Protein AF-A0A261AV68-F1 (afdb_monomer)

Secondary structure (DSSP, 8-state):
---------SSSB---B-TT--B--TTEEEEEEE-SSTTSPPEEPPPB-SSB---SEEEEEEEETTEEEEEEEEE------PPPPPGGGTTPPEEEEEEETT--HHHHHHHTHHHHHHHHHTS-PPP-TT---SSSSHHHHHHHHHH----S-EE-TTS-EE--S--HHHHHSS--TTS--HHHHHHHHT-EEEEEE-SSS-TTTTSSS----SS-SSSEESHHHHHHHHH---HHHHHTPPPHHHHHHHHHHHHHHHTTTS-EEEEEEE-TTTTT-TTTTHHHHHHHHHHHHHTGGGGTTEEEEEE-SS----S-HHHHHSHHHHHH-

Radius of gyration: 20.98 Å; Cα contacts (8 Å, |Δi|>4): 580; chains: 1; bounding box: 48×45×65 Å

Mean predicted aligned error: 6.65 Å

Structure (mmCIF, N/CA/C/O backbone):
data_AF-A0A261AV68-F1
#
_entry.id   AF-A0A261AV68-F1
#
loop_
_atom_site.group_PDB
_atom_site.id
_atom_site.type_symbol
_atom_site.label_atom_id
_atom_site.label_alt_id
_atom_site.label_comp_id
_atom_site.label_asym_id
_atom_site.label_entity_id
_atom_site.label_seq_id
_atom_site.pdbx_PDB_ins_code
_atom_site.Cartn_x
_atom_site.Cartn_y
_atom_site.Cartn_z
_atom_site.occupancy
_atom_site.B_iso_or_equiv
_atom_site.auth_seq_id
_atom_site.auth_comp_id
_atom_site.auth_asym_id
_atom_site.auth_atom_id
_atom_site.pdbx_PDB_model_num
ATOM 1 N N . SER A 1 1 ? 3.271 19.783 -17.298 1.00 38.12 1 SER A N 1
ATOM 2 C CA . SER A 1 1 ? 1.947 19.166 -17.518 1.00 38.12 1 SER A CA 1
ATOM 3 C C . SER A 1 1 ? 1.927 18.593 -18.922 1.00 38.12 1 SER A C 1
ATOM 5 O O . SER A 1 1 ? 2.709 19.069 -19.731 1.00 38.12 1 SER A O 1
ATOM 7 N N . PHE A 1 2 ? 1.074 17.593 -19.172 1.00 20.98 2 PHE A N 1
ATOM 8 C CA . PHE A 1 2 ? 1.092 16.628 -20.288 1.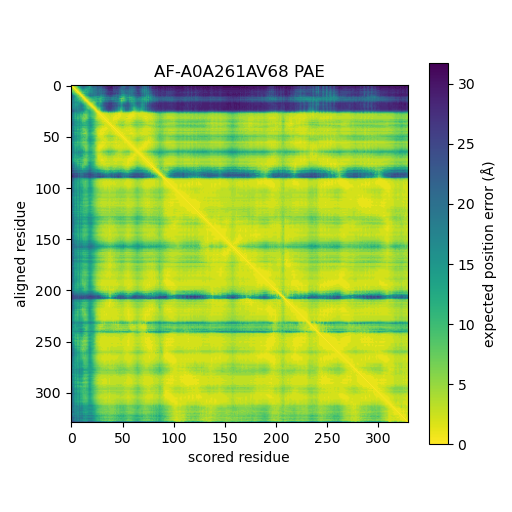00 20.98 2 PHE A CA 1
ATOM 9 C C . PHE A 1 2 ? 2.131 15.509 -20.102 1.00 20.98 2 PHE A C 1
ATOM 11 O O . PHE A 1 2 ? 3.301 15.816 -19.928 1.00 20.98 2 PHE A O 1
ATOM 18 N N . LEU A 1 3 ? 1.850 14.209 -20.184 1.00 26.61 3 LEU A N 1
ATOM 19 C CA . LEU A 1 3 ? 0.703 13.322 -19.911 1.00 26.61 3 LEU A CA 1
ATOM 20 C C . LEU A 1 3 ? 1.264 11.945 -20.323 1.00 26.61 3 LEU A C 1
ATOM 22 O O . LEU A 1 3 ? 1.409 11.676 -21.513 1.00 26.61 3 LEU A O 1
ATOM 26 N N . ASN A 1 4 ? 1.659 11.111 -19.357 1.00 27.05 4 ASN A N 1
ATOM 27 C CA . ASN A 1 4 ? 2.134 9.752 -19.620 1.00 27.05 4 ASN A CA 1
ATOM 28 C C . ASN A 1 4 ? 0.948 8.887 -20.077 1.00 27.05 4 ASN A C 1
ATOM 30 O O . ASN A 1 4 ? 0.250 8.326 -19.240 1.00 27.05 4 ASN A O 1
ATOM 34 N N . GLN A 1 5 ? 0.703 8.776 -21.383 1.00 27.09 5 GLN A N 1
ATOM 35 C CA . GLN A 1 5 ? -0.139 7.708 -21.923 1.00 27.09 5 GLN A CA 1
ATOM 36 C C . GLN A 1 5 ? 0.756 6.536 -22.325 1.00 27.09 5 GLN A C 1
ATOM 38 O O . GLN A 1 5 ? 1.211 6.435 -23.461 1.00 27.09 5 GLN A O 1
ATOM 43 N N . PHE A 1 6 ? 0.997 5.639 -21.371 1.00 38.59 6 PHE A N 1
ATOM 44 C CA . PHE A 1 6 ? 1.223 4.240 -21.707 1.00 38.59 6 PHE A CA 1
ATOM 45 C C . PHE A 1 6 ? -0.154 3.597 -21.730 1.00 38.59 6 PHE A C 1
ATOM 47 O O . PHE A 1 6 ? -0.837 3.554 -20.712 1.00 38.59 6 PHE A O 1
ATOM 54 N N . PHE A 1 7 ? -0.604 3.191 -22.914 1.00 32.44 7 PHE A N 1
ATOM 55 C CA . PHE A 1 7 ? -1.818 2.398 -23.015 1.00 32.44 7 PHE A CA 1
ATOM 56 C C . PHE A 1 7 ? -1.535 1.039 -22.368 1.00 32.44 7 PHE A C 1
ATOM 58 O O . PHE A 1 7 ? -0.590 0.374 -22.808 1.00 32.44 7 PHE A O 1
ATOM 65 N N . PRO A 1 8 ? -2.330 0.591 -21.380 1.00 30.91 8 PRO A N 1
ATOM 66 C CA . PRO A 1 8 ? -2.418 -0.828 -21.108 1.00 30.91 8 PRO A CA 1
ATOM 67 C C . PRO A 1 8 ? -2.983 -1.438 -22.388 1.00 30.91 8 PRO A C 1
ATOM 69 O O . PRO A 1 8 ? -4.151 -1.254 -22.730 1.00 30.91 8 PRO A O 1
ATOM 72 N N . ILE A 1 9 ? -2.135 -2.095 -23.178 1.00 36.81 9 ILE A N 1
ATOM 73 C CA . ILE A 1 9 ? -2.670 -2.973 -24.206 1.00 36.81 9 ILE A CA 1
ATOM 74 C C . ILE A 1 9 ? -3.351 -4.079 -23.405 1.00 36.81 9 ILE A C 1
ATOM 76 O O . ILE A 1 9 ? -2.706 -4.781 -22.636 1.00 36.81 9 ILE A O 1
ATOM 80 N N . SER A 1 10 ? -4.659 -4.230 -23.576 1.00 33.66 10 SER A N 1
ATOM 81 C CA . SER A 1 10 ? -5.508 -5.280 -22.992 1.00 33.66 10 SER A CA 1
ATOM 82 C C . SER A 1 10 ? -5.152 -6.703 -23.471 1.00 33.66 10 SER A C 1
ATOM 84 O O . SER A 1 10 ? -5.946 -7.638 -23.418 1.00 33.66 10 SER A O 1
ATOM 86 N N . THR A 1 11 ? -3.930 -6.887 -23.956 1.00 37.44 11 THR A N 1
ATOM 87 C CA . THR A 1 11 ? -3.316 -8.138 -24.375 1.00 37.44 11 THR A CA 1
ATOM 88 C C . THR A 1 11 ? -1.899 -8.096 -23.821 1.00 37.44 11 THR A C 1
ATOM 90 O O . THR A 1 11 ? -1.334 -7.014 -23.794 1.00 37.44 11 THR A O 1
ATOM 93 N N . ASN A 1 12 ? -1.330 -9.220 -23.384 1.00 46.34 12 ASN A N 1
ATOM 94 C CA . ASN A 1 12 ? -0.008 -9.360 -22.743 1.00 46.34 12 ASN A CA 1
ATOM 95 C C . ASN A 1 12 ? 1.211 -8.821 -23.553 1.00 46.34 12 ASN A C 1
ATOM 97 O O . ASN A 1 12 ? 2.233 -9.494 -23.591 1.00 46.34 12 ASN A O 1
ATOM 101 N N . GLN A 1 13 ? 1.128 -7.682 -24.241 1.00 41.94 13 GLN A N 1
ATOM 102 C CA . GLN A 1 13 ? 2.078 -7.050 -25.150 1.00 41.94 13 GLN A CA 1
ATOM 103 C C . GLN A 1 13 ? 2.537 -5.715 -24.563 1.00 41.94 13 GLN A C 1
ATOM 105 O O . GLN A 1 13 ? 1.719 -4.848 -24.271 1.00 41.94 13 GLN A O 1
ATOM 110 N N . PHE A 1 14 ? 3.853 -5.513 -24.490 1.00 50.06 14 PHE A N 1
ATOM 111 C CA . PHE A 1 14 ? 4.437 -4.197 -24.234 1.00 50.06 14 PHE A CA 1
ATOM 112 C C . PHE A 1 14 ? 4.992 -3.630 -25.539 1.00 50.06 14 PHE A C 1
ATOM 114 O O . PHE A 1 14 ? 5.870 -4.232 -26.161 1.00 50.06 14 PHE A O 1
ATOM 121 N N . THR A 1 15 ? 4.482 -2.468 -25.950 1.00 45.47 15 THR A N 1
ATOM 122 C CA . THR A 1 15 ? 5.014 -1.679 -27.069 1.00 45.47 15 THR A CA 1
ATOM 123 C C . THR A 1 15 ? 5.543 -0.344 -26.560 1.00 45.47 15 THR A C 1
ATOM 125 O O . THR A 1 15 ? 4.904 0.315 -25.742 1.00 45.47 15 THR A O 1
ATOM 128 N N . PHE A 1 16 ? 6.701 0.072 -27.064 1.00 51.41 16 PHE A N 1
ATOM 129 C CA . PHE A 1 16 ? 7.351 1.323 -26.686 1.00 51.41 16 PHE A CA 1
ATOM 130 C C . PHE A 1 16 ? 6.780 2.491 -27.494 1.00 51.41 16 PHE A C 1
ATOM 132 O O . PHE A 1 16 ? 7.117 2.634 -28.665 1.00 51.41 16 PHE A O 1
ATOM 139 N N . ASN A 1 17 ? 5.950 3.334 -26.875 1.00 40.47 17 ASN A N 1
ATOM 140 C CA . ASN A 1 17 ? 5.462 4.573 -27.487 1.00 40.47 17 ASN A CA 1
ATOM 141 C C . ASN A 1 17 ? 6.094 5.786 -26.792 1.00 40.47 17 ASN A C 1
ATOM 143 O O . ASN A 1 17 ? 6.041 5.903 -25.570 1.00 40.47 17 ASN A O 1
ATOM 147 N N . ASN A 1 18 ? 6.680 6.702 -27.566 1.00 42.38 18 ASN A N 1
ATOM 148 C CA . ASN A 1 18 ? 6.997 8.052 -27.086 1.00 42.38 18 ASN A CA 1
ATOM 149 C C . ASN A 1 18 ? 5.795 8.993 -27.329 1.00 42.38 18 ASN A C 1
ATOM 151 O O . ASN A 1 18 ? 4.903 8.658 -28.108 1.00 42.38 18 ASN A O 1
ATOM 155 N N . TYR A 1 19 ? 5.814 10.197 -26.744 1.00 38.25 19 TYR A N 1
ATOM 156 C CA . TYR A 1 19 ? 4.827 11.287 -26.876 1.00 38.25 19 TYR A CA 1
ATOM 157 C C . TYR A 1 19 ? 4.384 11.602 -28.323 1.00 38.25 19 TYR A C 1
ATOM 159 O O . TYR A 1 19 ? 3.330 12.198 -28.521 1.00 38.25 19 TYR A O 1
ATOM 167 N N . ASN A 1 20 ? 5.159 11.186 -29.332 1.00 35.22 20 ASN A N 1
ATOM 168 C CA . ASN A 1 20 ? 4.884 11.394 -30.758 1.00 35.22 20 ASN A CA 1
ATOM 169 C C . ASN A 1 20 ? 4.361 10.144 -31.504 1.00 35.22 20 ASN A C 1
ATOM 171 O O . ASN A 1 20 ? 4.393 10.134 -32.732 1.00 35.22 20 ASN A O 1
ATOM 175 N N . ASN A 1 21 ? 3.931 9.075 -30.816 1.00 42.00 21 ASN A N 1
ATOM 176 C CA . ASN A 1 21 ? 3.491 7.809 -31.437 1.00 42.00 21 ASN A CA 1
ATOM 177 C C . ASN A 1 21 ? 4.529 7.159 -32.384 1.00 42.00 21 ASN A C 1
ATOM 179 O O . ASN A 1 21 ? 4.177 6.368 -33.258 1.00 42.00 21 ASN A O 1
ATOM 183 N N . GLN A 1 22 ? 5.821 7.463 -32.219 1.00 39.78 22 GLN A N 1
ATOM 184 C CA . GLN A 1 22 ? 6.896 6.730 -32.892 1.00 39.78 22 GLN A CA 1
ATOM 185 C C . GLN A 1 22 ? 7.297 5.522 -32.047 1.00 39.78 22 GLN A C 1
ATOM 187 O O . GLN A 1 22 ? 7.772 5.680 -30.920 1.00 39.78 22 GLN A O 1
ATOM 192 N N . ILE A 1 23 ? 7.116 4.328 -32.613 1.00 47.94 23 ILE A N 1
ATOM 193 C CA . ILE A 1 23 ? 7.588 3.072 -32.035 1.00 47.94 23 ILE A CA 1
ATOM 194 C C . ILE A 1 23 ? 9.105 3.012 -32.240 1.00 47.94 23 ILE A C 1
ATOM 196 O O . ILE A 1 23 ? 9.575 2.741 -33.343 1.00 47.94 23 ILE A O 1
ATOM 200 N N . PHE A 1 24 ? 9.880 3.266 -31.187 1.00 49.34 24 PHE A N 1
ATOM 201 C CA . PHE A 1 24 ? 11.301 2.919 -31.178 1.00 49.34 24 PHE A CA 1
ATOM 202 C C . PHE A 1 24 ? 11.424 1.448 -30.770 1.00 49.34 24 PHE A C 1
ATOM 204 O O . PHE A 1 24 ? 11.345 1.115 -29.591 1.00 49.34 24 PHE A O 1
ATOM 211 N N . THR A 1 25 ? 11.580 0.548 -31.741 1.00 54.62 25 THR A N 1
ATOM 212 C CA . THR A 1 25 ? 11.965 -0.848 -31.463 1.00 54.62 25 THR A CA 1
ATOM 213 C C . THR A 1 25 ? 13.473 -1.007 -31.313 1.00 54.62 25 THR A C 1
ATOM 215 O O . THR A 1 25 ? 13.933 -1.910 -30.615 1.00 54.62 25 THR A O 1
ATOM 218 N N . ASP A 1 26 ? 14.248 -0.128 -31.949 1.00 63.53 26 ASP A N 1
ATOM 219 C CA . ASP A 1 26 ? 15.698 -0.251 -31.999 1.00 63.53 26 ASP A CA 1
ATOM 220 C C . ASP A 1 26 ? 16.321 0.277 -30.709 1.00 63.53 26 ASP A C 1
ATOM 222 O O . ASP A 1 26 ? 16.204 1.452 -30.362 1.00 63.53 26 ASP A O 1
ATOM 226 N N . GLY A 1 27 ? 16.984 -0.624 -29.985 1.00 81.75 27 GLY A N 1
ATOM 227 C CA . GLY A 1 27 ? 17.686 -0.299 -28.751 1.00 81.75 27 GLY A CA 1
ATOM 228 C C . GLY A 1 27 ? 16.810 -0.251 -27.502 1.00 81.75 27 GLY A C 1
ATOM 229 O O . GLY A 1 27 ? 17.311 0.196 -26.483 1.00 81.75 27 GLY A O 1
ATOM 230 N N . CYS A 1 28 ? 15.554 -0.706 -27.522 1.00 88.62 28 CYS A N 1
ATOM 231 C CA . CYS A 1 28 ? 14.743 -0.883 -26.309 1.00 88.62 28 CYS A CA 1
ATOM 232 C C . CYS A 1 28 ? 14.721 -2.351 -25.870 1.00 88.62 28 CYS A C 1
ATOM 234 O O . CYS A 1 28 ? 14.540 -3.248 -26.691 1.00 88.62 28 CYS A O 1
ATOM 236 N N . THR A 1 29 ? 14.881 -2.612 -24.573 1.00 92.69 29 THR A N 1
ATOM 237 C CA . THR A 1 29 ? 14.747 -3.956 -23.995 1.00 92.69 29 THR A CA 1
ATOM 238 C C . THR A 1 29 ? 13.996 -3.907 -22.667 1.00 92.69 29 THR A C 1
ATOM 240 O O . THR A 1 29 ? 13.827 -2.850 -22.055 1.00 92.69 29 THR A O 1
ATOM 243 N N . ALA A 1 30 ? 13.507 -5.063 -22.235 1.00 92.25 30 ALA A N 1
ATOM 244 C CA . ALA A 1 30 ? 12.823 -5.245 -20.965 1.00 92.25 30 ALA A CA 1
ATOM 245 C C . ALA A 1 30 ? 13.473 -6.373 -20.165 1.00 92.25 30 ALA A C 1
ATOM 247 O O . ALA A 1 30 ? 14.097 -7.266 -20.733 1.00 92.25 30 ALA A O 1
ATOM 248 N N . ARG A 1 31 ? 13.321 -6.349 -18.844 1.00 93.19 31 ARG A N 1
ATOM 249 C CA . ARG A 1 31 ? 13.664 -7.471 -17.968 1.00 93.19 31 ARG A CA 1
ATOM 250 C C . ARG A 1 31 ? 12.573 -7.677 -16.930 1.00 93.19 31 ARG A C 1
ATOM 252 O O . ARG A 1 31 ? 11.970 -6.720 -16.449 1.00 93.19 31 ARG A O 1
ATOM 259 N N . CYS A 1 32 ? 12.331 -8.932 -16.595 1.00 94.62 32 CYS A N 1
ATOM 260 C CA . CYS A 1 32 ? 11.315 -9.335 -15.645 1.00 94.62 32 CYS A CA 1
ATOM 261 C C . CYS A 1 32 ? 11.863 -9.364 -14.232 1.00 94.62 32 CYS A C 1
ATOM 263 O O . CYS A 1 32 ? 13.022 -9.726 -14.007 1.00 94.62 32 CYS A O 1
ATOM 265 N N . TYR A 1 33 ? 10.970 -9.072 -13.299 1.00 94.06 33 TYR A N 1
ATOM 266 C CA . TYR A 1 33 ? 11.204 -9.194 -11.878 1.00 94.06 33 TYR A CA 1
ATOM 267 C C . TYR A 1 33 ? 10.169 -10.126 -11.279 1.00 94.06 33 TYR A C 1
ATOM 269 O O . TYR A 1 33 ? 8.965 -9.936 -11.438 1.00 94.06 33 TYR A O 1
ATOM 277 N N . GLU A 1 34 ? 10.656 -11.137 -10.578 1.00 93.06 34 GLU A N 1
ATOM 278 C CA . GLU A 1 34 ? 9.818 -12.106 -9.896 1.00 93.06 34 GLU A CA 1
ATOM 279 C C . GLU A 1 34 ? 10.367 -12.321 -8.496 1.00 93.06 34 GLU A C 1
ATOM 281 O O . GLU A 1 34 ? 11.573 -12.479 -8.296 1.00 93.06 34 GLU A O 1
ATOM 286 N N . LEU A 1 35 ? 9.477 -12.374 -7.518 1.00 91.25 35 LEU A N 1
ATOM 287 C CA . LEU A 1 35 ? 9.821 -12.760 -6.164 1.00 91.25 35 LEU A CA 1
ATOM 288 C C . LEU A 1 35 ? 9.022 -14.025 -5.829 1.00 91.25 35 LEU A C 1
ATOM 290 O O . LEU A 1 35 ? 7.866 -13.932 -5.444 1.00 91.25 35 LEU A O 1
ATOM 294 N N . PRO A 1 36 ? 9.587 -15.230 -6.026 1.00 89.38 36 PRO A N 1
ATOM 295 C CA . PRO A 1 36 ? 8.826 -16.468 -5.831 1.00 89.38 36 PRO A CA 1
ATOM 296 C C . PRO A 1 36 ? 8.495 -16.753 -4.364 1.00 89.38 36 PRO A C 1
ATOM 298 O O . PRO A 1 36 ? 7.538 -17.459 -4.062 1.00 89.38 36 PRO A O 1
ATOM 301 N N . VAL A 1 37 ? 9.320 -16.233 -3.454 1.00 89.19 37 VAL A N 1
ATOM 302 C CA . VAL A 1 37 ? 9.175 -16.363 -2.002 1.00 89.19 37 VAL A CA 1
ATOM 303 C C . VAL A 1 37 ? 9.318 -14.971 -1.412 1.00 89.19 37 VAL A C 1
ATOM 305 O O . VAL A 1 37 ? 10.315 -14.308 -1.691 1.00 89.19 37 VAL A O 1
ATOM 308 N N . LEU A 1 38 ? 8.351 -14.553 -0.594 1.00 88.81 38 LEU A N 1
ATOM 309 C CA . LEU A 1 38 ? 8.253 -13.204 -0.029 1.00 88.81 38 LEU A CA 1
ATOM 310 C C . LEU A 1 38 ? 9.533 -12.754 0.697 1.00 88.81 38 LEU A C 1
ATOM 312 O O . LEU A 1 38 ? 10.009 -11.645 0.487 1.00 88.81 38 LEU A O 1
ATOM 316 N N . THR A 1 39 ? 10.133 -13.642 1.492 1.00 87.12 39 THR A N 1
ATOM 317 C CA . THR A 1 39 ? 11.397 -13.397 2.218 1.00 87.12 39 THR A CA 1
ATOM 318 C C . THR A 1 39 ? 12.652 -13.804 1.428 1.00 87.12 39 THR A C 1
ATOM 320 O O . THR A 1 39 ? 13.762 -13.837 1.961 1.00 87.12 39 THR A O 1
ATOM 323 N N . GLY A 1 40 ? 12.489 -14.163 0.152 1.00 87.19 40 GLY A N 1
ATOM 324 C CA . GLY A 1 40 ? 13.559 -14.616 -0.727 1.00 87.19 40 GLY A CA 1
ATOM 325 C C . GLY A 1 40 ? 14.297 -13.481 -1.437 1.00 87.19 40 GLY A C 1
ATOM 326 O O . GLY A 1 40 ? 14.111 -12.297 -1.174 1.00 87.19 40 GLY A O 1
ATOM 327 N N . ARG A 1 41 ? 15.159 -13.856 -2.388 1.00 88.50 41 ARG A N 1
ATOM 328 C CA . ARG A 1 41 ? 15.827 -12.896 -3.275 1.00 88.50 41 ARG A CA 1
ATOM 329 C C . ARG A 1 41 ? 14.971 -12.629 -4.506 1.00 88.50 41 ARG A C 1
ATOM 331 O O . ARG A 1 41 ? 14.483 -13.574 -5.129 1.00 88.50 41 ARG A O 1
ATOM 338 N N . LEU A 1 42 ? 14.879 -11.358 -4.886 1.00 90.38 42 LEU A N 1
ATOM 339 C CA . LEU A 1 42 ? 14.271 -10.929 -6.140 1.00 90.38 42 LEU A CA 1
ATOM 340 C C . LEU A 1 42 ? 15.036 -11.544 -7.320 1.00 90.38 42 LEU A C 1
ATOM 342 O O . LEU A 1 42 ? 16.244 -11.343 -7.464 1.00 90.38 42 LEU A O 1
ATOM 346 N N . LYS A 1 43 ? 14.342 -12.323 -8.148 1.00 94.19 43 LYS A N 1
ATOM 347 C CA . LYS A 1 43 ? 14.880 -12.879 -9.388 1.00 94.19 43 LYS A CA 1
ATOM 348 C C . LYS A 1 43 ? 14.714 -11.855 -10.498 1.00 94.19 43 LYS A C 1
ATOM 350 O O . LYS A 1 43 ? 13.633 -11.301 -10.679 1.00 94.19 43 LYS A O 1
ATOM 355 N N . ILE A 1 44 ? 15.789 -11.642 -11.247 1.00 94.62 44 ILE A N 1
ATOM 356 C CA . ILE A 1 44 ? 15.846 -10.688 -12.352 1.00 94.62 44 ILE A CA 1
ATOM 357 C C . ILE A 1 44 ? 16.230 -11.469 -13.605 1.00 94.62 44 ILE A C 1
ATOM 359 O O . ILE A 1 44 ? 17.235 -12.184 -13.598 1.00 94.62 44 ILE A O 1
ATOM 363 N N . SER A 1 45 ? 15.430 -11.372 -14.665 1.00 95.12 45 SER A N 1
ATOM 364 C CA . SER A 1 45 ? 15.774 -12.005 -15.941 1.00 95.12 45 SER A CA 1
ATOM 365 C C . SER A 1 45 ? 16.910 -11.260 -16.652 1.00 95.12 45 SER A C 1
ATOM 367 O O . SER A 1 45 ? 17.230 -10.113 -16.336 1.00 95.12 45 SER A O 1
ATOM 369 N N . GLY A 1 46 ? 17.478 -11.888 -17.685 1.00 95.12 46 GLY A N 1
ATOM 370 C CA . GLY A 1 46 ? 18.225 -11.142 -18.698 1.00 95.12 46 GLY A CA 1
ATOM 371 C C . GLY A 1 46 ? 17.322 -10.149 -19.438 1.00 95.12 46 GLY A C 1
ATOM 372 O O . GLY A 1 46 ? 16.094 -10.279 -19.408 1.00 95.12 46 GLY A O 1
ATOM 373 N N . TRP A 1 47 ? 17.939 -9.173 -20.103 1.00 93.25 47 TRP A N 1
ATOM 374 C CA . TRP A 1 47 ? 17.243 -8.260 -21.006 1.00 93.25 47 TRP A CA 1
ATOM 375 C C . TRP A 1 47 ? 16.734 -9.009 -22.243 1.00 93.25 47 TRP A C 1
ATOM 377 O O . TRP A 1 47 ? 17.464 -9.808 -22.831 1.00 93.25 47 TRP A O 1
ATOM 387 N N . PHE A 1 48 ? 15.496 -8.744 -22.645 1.00 92.62 48 PHE A N 1
ATOM 388 C CA . PHE A 1 48 ? 14.845 -9.334 -23.812 1.00 92.62 48 PHE A CA 1
ATOM 389 C C . PHE A 1 48 ? 14.171 -8.249 -24.670 1.00 92.62 48 PHE A C 1
ATOM 391 O O . PHE A 1 48 ? 13.855 -7.167 -24.161 1.00 92.62 48 PHE A O 1
ATOM 398 N N . PRO A 1 49 ? 13.992 -8.491 -25.982 1.00 89.88 49 PRO A N 1
ATOM 399 C CA . PRO A 1 49 ? 13.387 -7.515 -26.884 1.00 89.88 49 PRO A CA 1
ATOM 400 C C . PRO A 1 49 ? 11.906 -7.250 -26.553 1.00 89.88 49 PRO A C 1
ATOM 402 O O . PRO A 1 49 ? 11.269 -8.068 -25.888 1.00 89.88 49 PRO A O 1
ATOM 405 N N . PRO A 1 50 ? 11.332 -6.137 -27.042 1.00 85.44 50 PRO A N 1
ATOM 406 C CA . PRO A 1 50 ? 9.914 -5.831 -26.874 1.00 85.44 50 PRO A CA 1
ATOM 407 C C . PRO A 1 50 ? 9.023 -6.961 -27.408 1.00 85.44 50 PRO A C 1
ATOM 409 O O . PRO A 1 50 ? 9.319 -7.555 -28.447 1.00 85.44 50 PRO A O 1
ATOM 412 N N . GLY A 1 51 ? 7.909 -7.235 -26.732 1.00 83.06 51 GLY A N 1
ATOM 413 C CA . GLY A 1 51 ? 6.965 -8.262 -27.159 1.00 83.06 51 GLY A CA 1
ATOM 414 C C . GLY A 1 51 ? 6.125 -8.822 -26.015 1.00 83.06 51 GLY A C 1
ATOM 415 O O . GLY A 1 51 ? 6.129 -8.266 -24.912 1.00 83.06 51 GLY A O 1
ATOM 416 N N . PRO A 1 52 ? 5.376 -9.910 -26.271 1.00 85.31 52 PRO A N 1
ATOM 417 C CA . PRO A 1 52 ? 4.550 -10.512 -25.247 1.00 85.31 52 PRO A CA 1
ATOM 418 C C . PRO A 1 52 ? 5.354 -11.111 -24.094 1.00 85.31 52 PRO A C 1
ATOM 420 O O . PRO A 1 52 ? 6.358 -11.784 -24.325 1.00 85.31 52 PRO A O 1
ATOM 423 N N . THR A 1 53 ? 4.892 -10.926 -22.857 1.00 88.44 53 THR A N 1
ATOM 424 C CA . THR A 1 53 ? 5.590 -11.441 -21.669 1.00 88.44 53 THR A CA 1
ATOM 425 C C . THR A 1 53 ? 4.637 -11.949 -20.592 1.00 88.44 53 THR A C 1
ATOM 427 O O . THR A 1 53 ? 3.485 -11.534 -20.506 1.00 88.44 53 THR A O 1
ATOM 430 N N . LYS A 1 54 ? 5.137 -12.868 -19.760 1.00 88.88 54 LYS A N 1
ATOM 431 C CA . LYS A 1 54 ? 4.435 -13.457 -18.611 1.00 88.88 54 LYS A CA 1
ATOM 432 C C . LYS A 1 54 ? 5.039 -12.969 -17.294 1.00 88.88 54 LYS A C 1
ATOM 434 O O . LYS A 1 54 ? 5.299 -13.766 -16.399 1.00 88.88 54 LYS A O 1
ATOM 439 N N . CYS A 1 55 ? 5.286 -11.668 -17.195 1.00 91.25 55 CYS A N 1
ATOM 440 C CA . CYS A 1 55 ? 5.878 -11.053 -16.012 1.00 91.25 55 CYS A CA 1
ATOM 441 C C . CYS A 1 55 ? 4.968 -9.957 -15.476 1.00 91.25 55 CYS A C 1
ATOM 443 O O . CYS A 1 55 ? 4.741 -8.983 -16.182 1.00 91.25 55 CYS A O 1
ATOM 445 N N . GLU A 1 56 ? 4.480 -10.092 -14.244 1.00 93.56 56 GLU A N 1
ATOM 446 C CA . GLU A 1 56 ? 3.654 -9.051 -13.607 1.00 93.56 56 GLU A CA 1
ATOM 447 C C . GLU A 1 56 ? 4.409 -7.736 -13.441 1.00 93.56 56 GLU A C 1
ATOM 449 O O . GLU A 1 56 ? 3.834 -6.665 -13.601 1.00 93.56 56 GLU A O 1
ATOM 454 N N . PHE A 1 57 ? 5.716 -7.818 -13.197 1.00 94.69 57 PHE A N 1
ATOM 455 C CA . PHE A 1 57 ? 6.576 -6.661 -13.004 1.00 94.69 57 PHE A CA 1
ATOM 456 C C . PHE A 1 57 ? 7.749 -6.718 -13.971 1.00 94.69 57 PHE A C 1
ATOM 458 O O . PHE A 1 57 ? 8.462 -7.725 -14.065 1.00 94.69 57 PHE A O 1
ATOM 465 N N . LEU A 1 58 ? 7.969 -5.621 -14.687 1.00 92.25 58 LEU A N 1
ATOM 466 C CA . LEU A 1 58 ? 9.082 -5.499 -15.617 1.00 92.25 58 LEU A CA 1
ATOM 467 C C . LEU A 1 58 ? 9.657 -4.086 -15.613 1.00 92.25 58 LEU A C 1
ATOM 469 O O . LEU A 1 58 ? 8.939 -3.095 -15.511 1.00 92.25 58 LEU A O 1
ATOM 473 N N . GLU A 1 59 ? 10.973 -4.004 -15.759 1.00 91.56 59 GLU A N 1
ATOM 474 C CA . GLU A 1 59 ? 11.663 -2.750 -16.032 1.00 91.56 59 GLU A CA 1
ATOM 475 C C . GLU A 1 59 ? 12.025 -2.725 -17.508 1.00 91.56 59 GLU A C 1
ATOM 477 O O . GLU A 1 59 ? 12.625 -3.663 -18.036 1.00 91.56 59 GLU A O 1
ATOM 482 N N . THR A 1 60 ? 11.660 -1.641 -18.171 1.00 90.19 60 THR A N 1
ATOM 483 C CA . THR A 1 60 ? 12.094 -1.352 -19.528 1.00 90.19 60 THR A CA 1
ATOM 484 C C . THR A 1 60 ? 13.168 -0.289 -19.528 1.00 90.19 60 THR A C 1
ATOM 486 O O . THR A 1 60 ? 13.099 0.635 -18.719 1.00 90.19 60 THR A O 1
ATOM 489 N N . ALA A 1 61 ? 14.095 -0.371 -20.474 1.00 90.88 61 ALA A N 1
ATOM 490 C CA . ALA A 1 61 ? 15.014 0.711 -20.780 1.00 90.88 61 ALA A CA 1
ATOM 491 C C . ALA A 1 61 ? 15.308 0.767 -22.283 1.00 90.88 61 ALA A C 1
ATOM 493 O O . ALA A 1 61 ? 15.172 -0.228 -22.996 1.00 90.88 61 ALA A O 1
ATOM 494 N N . CYS A 1 62 ? 15.676 1.952 -22.766 1.00 89.00 62 CYS A N 1
ATOM 495 C CA . CYS A 1 62 ? 16.107 2.167 -24.142 1.00 89.00 62 CYS A CA 1
ATOM 496 C C . CYS A 1 62 ? 17.462 2.866 -24.182 1.00 89.00 62 CYS A C 1
ATOM 498 O O . CYS A 1 62 ? 17.725 3.782 -23.395 1.00 89.00 62 CYS A O 1
ATOM 500 N N . TRP A 1 63 ? 18.295 2.464 -25.139 1.00 87.12 63 TRP A N 1
ATOM 501 C CA . TRP A 1 63 ? 19.649 2.964 -25.323 1.00 87.12 63 TRP A CA 1
ATOM 502 C C . TRP A 1 63 ? 19.844 3.530 -26.726 1.00 87.12 63 TRP A C 1
ATOM 504 O O . TRP A 1 63 ? 19.517 2.891 -27.722 1.00 87.12 63 TRP A O 1
ATOM 514 N N . VAL A 1 64 ? 20.463 4.706 -26.800 1.00 87.12 64 VAL A N 1
ATOM 515 C CA . VAL A 1 64 ? 20.929 5.320 -28.048 1.00 87.12 64 VAL A CA 1
ATOM 516 C C . VAL A 1 64 ? 22.425 5.556 -27.910 1.00 87.12 64 VAL A C 1
ATOM 518 O O . VAL A 1 64 ? 22.865 6.217 -26.970 1.00 87.12 64 VAL A O 1
ATOM 521 N N . ASN A 1 65 ? 23.224 4.994 -28.822 1.00 86.75 65 ASN A N 1
ATOM 522 C CA . ASN A 1 65 ? 24.692 5.077 -28.788 1.00 86.75 65 ASN A CA 1
ATOM 523 C C . ASN A 1 65 ? 25.296 4.655 -27.430 1.00 86.75 65 ASN A C 1
ATOM 525 O O . ASN A 1 65 ? 26.217 5.290 -26.922 1.00 86.75 65 ASN A O 1
ATOM 529 N N . GLY A 1 66 ? 24.736 3.610 -26.807 1.00 83.06 66 GLY A N 1
ATOM 530 C CA . GLY A 1 66 ? 25.177 3.095 -25.504 1.00 83.06 66 GLY A CA 1
ATOM 531 C C . GLY A 1 66 ? 24.738 3.922 -24.289 1.00 83.06 66 GLY A C 1
ATOM 532 O O . GLY A 1 66 ? 25.034 3.534 -23.162 1.00 83.06 66 GLY A O 1
ATOM 533 N N . LYS A 1 67 ? 24.013 5.030 -24.484 1.00 85.81 67 LYS A N 1
ATOM 534 C CA . LYS A 1 67 ? 23.470 5.853 -23.400 1.00 85.81 67 LYS A CA 1
ATOM 535 C C . LYS A 1 67 ? 22.000 5.529 -23.156 1.00 85.81 67 LYS A C 1
ATOM 537 O O . LYS A 1 67 ? 21.208 5.517 -24.092 1.00 85.81 67 LYS A O 1
ATOM 542 N N . GLU A 1 68 ? 21.646 5.338 -21.891 1.00 87.94 68 GLU A N 1
ATOM 543 C CA . GLU A 1 68 ? 20.264 5.267 -21.416 1.00 87.94 68 GLU A CA 1
ATOM 544 C C . GLU A 1 68 ? 19.505 6.566 -21.740 1.00 87.94 68 GLU A C 1
ATOM 546 O O . GLU A 1 68 ? 19.906 7.650 -21.307 1.00 87.94 68 GLU A O 1
ATOM 551 N N . VAL A 1 69 ? 18.418 6.465 -22.508 1.00 88.00 69 VAL A N 1
ATOM 552 C CA . VAL A 1 69 ? 17.571 7.616 -22.885 1.00 88.00 69 VAL A CA 1
ATOM 553 C C . VAL A 1 69 ? 16.138 7.501 -22.383 1.00 88.00 69 VAL A C 1
ATOM 555 O O . VAL A 1 69 ? 15.431 8.500 -22.327 1.00 88.00 69 VAL A O 1
ATOM 558 N N . TYR A 1 70 ? 15.709 6.298 -22.006 1.00 87.25 70 TYR A N 1
ATOM 559 C CA . TYR A 1 70 ? 14.388 6.041 -21.451 1.00 87.25 70 TYR A CA 1
ATOM 560 C C . TYR A 1 70 ? 14.450 4.858 -20.486 1.00 87.25 70 TYR A C 1
ATOM 562 O O . TYR A 1 70 ? 15.226 3.929 -20.706 1.00 87.25 70 TYR A O 1
ATOM 570 N N . GLY A 1 71 ? 13.628 4.889 -19.438 1.00 87.81 71 GLY A N 1
ATOM 571 C CA . GLY A 1 71 ? 13.451 3.765 -18.527 1.00 87.81 71 GLY A CA 1
ATOM 572 C C . GLY A 1 71 ? 12.138 3.873 -17.771 1.00 87.81 71 GLY A C 1
ATOM 573 O O . GLY A 1 71 ? 11.683 4.975 -17.492 1.00 87.81 71 GLY A O 1
ATOM 574 N N . TYR A 1 72 ? 11.503 2.745 -17.475 1.00 89.31 72 TYR A N 1
ATOM 575 C CA . TYR A 1 72 ? 10.194 2.729 -16.821 1.00 89.31 72 TYR A CA 1
ATOM 576 C C . TYR A 1 72 ? 9.912 1.376 -16.182 1.00 89.31 72 TYR A C 1
ATOM 578 O O . TYR A 1 72 ? 10.387 0.351 -16.671 1.00 89.31 72 TYR A O 1
ATOM 586 N N . ILE A 1 73 ? 9.134 1.375 -15.102 1.00 91.44 73 ILE A N 1
ATOM 587 C CA . ILE A 1 73 ? 8.698 0.161 -14.408 1.00 91.44 73 ILE A CA 1
ATOM 588 C C . ILE A 1 73 ? 7.219 -0.026 -14.720 1.00 91.44 73 ILE A C 1
ATOM 590 O O . ILE A 1 73 ? 6.411 0.839 -14.387 1.00 91.44 73 ILE A O 1
ATOM 594 N N . HIS A 1 74 ? 6.874 -1.144 -15.346 1.00 90.94 74 HIS A N 1
ATOM 595 C CA . HIS A 1 74 ? 5.497 -1.470 -15.693 1.00 90.94 74 HIS A CA 1
ATOM 596 C C . HIS A 1 74 ? 4.947 -2.534 -14.755 1.00 90.94 74 HIS A C 1
ATOM 598 O O . HIS A 1 74 ? 5.686 -3.389 -14.253 1.00 90.94 74 HIS A O 1
ATOM 604 N N . THR A 1 75 ? 3.634 -2.480 -14.567 1.00 92.50 75 THR A N 1
ATOM 605 C CA . THR A 1 75 ? 2.854 -3.481 -13.848 1.00 92.50 75 THR A CA 1
ATOM 606 C C . THR A 1 75 ? 1.805 -4.081 -14.771 1.00 92.50 75 THR A C 1
ATOM 608 O O . THR A 1 75 ? 1.268 -3.395 -15.640 1.00 92.50 75 THR A O 1
ATOM 611 N N . GLN A 1 76 ? 1.509 -5.355 -14.565 1.00 94.00 76 GLN A N 1
ATOM 612 C CA . GLN A 1 76 ? 0.318 -6.033 -15.060 1.00 94.00 76 GLN A CA 1
ATOM 613 C C . GLN A 1 76 ? -0.102 -7.088 -14.037 1.00 94.00 76 GLN A C 1
ATOM 615 O O . GLN A 1 76 ? 0.714 -7.524 -13.224 1.00 94.00 76 GLN A O 1
ATOM 620 N N . ILE A 1 77 ? -1.345 -7.547 -14.123 1.00 95.00 77 ILE A N 1
ATOM 621 C CA . ILE A 1 77 ? -1.831 -8.677 -13.333 1.00 95.00 77 ILE A CA 1
ATOM 622 C C . ILE A 1 77 ? -1.909 -9.899 -14.225 1.00 95.00 77 ILE A C 1
ATOM 624 O O . ILE A 1 77 ? -2.558 -9.880 -15.270 1.00 95.00 77 ILE A O 1
ATOM 628 N N . LEU A 1 78 ? -1.270 -10.983 -13.796 1.00 93.44 78 LEU A N 1
ATOM 629 C CA . LEU A 1 78 ? -1.369 -12.273 -14.460 1.00 93.44 78 LEU A CA 1
ATOM 630 C C . LEU A 1 78 ? -2.346 -13.149 -13.673 1.00 93.44 78 LEU A C 1
ATOM 632 O O . LEU A 1 78 ? -2.034 -13.571 -12.553 1.00 93.44 78 LEU A O 1
ATOM 636 N N . PRO A 1 79 ? -3.533 -13.460 -14.234 1.00 92.44 79 PRO A N 1
ATOM 637 C CA . PRO A 1 79 ? -4.504 -14.308 -13.567 1.00 92.44 79 PRO A CA 1
ATOM 638 C C . PRO A 1 79 ? -3.899 -15.646 -13.131 1.00 92.44 79 PRO A C 1
ATOM 640 O O . PRO A 1 79 ? -3.455 -16.453 -13.952 1.00 92.44 79 PRO A O 1
ATOM 643 N N . LYS A 1 80 ? -3.893 -15.899 -11.821 1.00 91.19 80 LYS A N 1
ATOM 644 C CA . LYS A 1 80 ? -3.447 -17.167 -11.247 1.00 91.19 80 LYS A CA 1
ATOM 645 C C . LYS A 1 80 ? -4.564 -18.199 -11.424 1.00 91.19 80 LYS A C 1
ATOM 647 O O . LYS A 1 80 ? -5.741 -17.853 -11.278 1.00 91.19 80 LYS A O 1
ATOM 652 N N . PRO A 1 81 ? -4.239 -19.470 -11.724 1.00 87.75 81 PRO A N 1
ATOM 653 C CA . PRO A 1 81 ? -5.233 -20.528 -11.858 1.00 87.75 81 PRO A CA 1
ATOM 654 C C . PRO A 1 81 ? -5.791 -20.896 -10.476 1.00 87.75 81 PRO A C 1
ATOM 656 O O . PRO A 1 81 ? -5.361 -21.853 -9.839 1.00 87.75 81 PRO A O 1
ATOM 659 N N . LEU A 1 82 ? -6.739 -20.095 -9.997 1.00 87.12 82 LEU A N 1
ATOM 660 C CA . LEU A 1 82 ? -7.422 -20.281 -8.722 1.00 87.12 82 LEU A CA 1
ATOM 661 C C . LEU A 1 82 ? -8.749 -21.032 -8.939 1.00 87.12 82 LEU A C 1
ATOM 663 O O . LEU A 1 82 ? -9.402 -20.817 -9.970 1.00 87.12 82 LEU A O 1
ATOM 667 N N . PRO A 1 83 ? -9.188 -21.876 -7.984 1.00 83.56 83 PRO A N 1
ATOM 668 C CA . PRO A 1 83 ? -10.484 -22.542 -8.058 1.00 83.56 83 PRO A CA 1
ATOM 669 C C . PRO A 1 83 ? -11.614 -21.538 -8.292 1.00 83.56 83 PRO A C 1
ATOM 671 O O . PRO A 1 83 ? -11.633 -20.460 -7.697 1.00 83.56 83 PRO A O 1
ATOM 674 N N . LYS A 1 84 ? -12.571 -21.885 -9.160 1.00 76.81 84 LYS A N 1
ATOM 675 C CA . LYS A 1 84 ? -13.737 -21.023 -9.373 1.00 76.81 84 LYS A CA 1
ATOM 676 C C . LYS A 1 84 ? -14.554 -20.945 -8.078 1.00 76.81 84 LYS A C 1
ATOM 678 O O . LYS A 1 84 ? -14.788 -21.994 -7.468 1.00 76.81 84 LYS A O 1
ATOM 683 N N . PRO A 1 85 ? -15.042 -19.755 -7.689 1.00 76.00 85 PRO A N 1
ATOM 684 C CA . PRO A 1 85 ? -15.955 -19.636 -6.563 1.00 76.00 85 PRO A CA 1
ATOM 685 C C . PRO A 1 85 ? -17.179 -20.535 -6.769 1.00 76.00 85 PRO A C 1
ATOM 687 O O . PRO A 1 85 ? -17.673 -20.689 -7.893 1.00 76.00 85 PRO A O 1
ATOM 690 N N . SER A 1 86 ? -17.700 -21.121 -5.688 1.00 72.38 86 SER A N 1
ATOM 691 C CA . SER A 1 86 ? -18.991 -21.809 -5.757 1.00 72.38 86 SER A CA 1
ATOM 692 C C . SER A 1 86 ? -20.072 -20.823 -6.215 1.00 72.38 86 SER A C 1
ATOM 694 O O . SER A 1 86 ? -19.995 -19.627 -5.938 1.00 72.38 86 SER A O 1
ATOM 696 N N . LYS A 1 87 ? -21.124 -21.307 -6.890 1.00 64.88 87 LYS A N 1
ATOM 697 C CA . LYS A 1 87 ? -22.227 -20.437 -7.349 1.00 64.88 87 LYS A CA 1
ATOM 698 C C . LYS A 1 87 ? -22.870 -19.634 -6.207 1.00 64.88 87 LYS A C 1
ATOM 700 O O . LYS A 1 87 ? -23.322 -18.525 -6.443 1.00 64.88 87 LYS A O 1
ATOM 705 N N . THR A 1 88 ? -22.860 -20.165 -4.983 1.00 63.59 88 THR A N 1
ATOM 706 C CA . THR A 1 88 ? -23.330 -19.480 -3.768 1.00 63.59 88 THR A CA 1
ATOM 707 C C . THR A 1 88 ? -22.439 -18.316 -3.326 1.00 63.59 88 THR A C 1
ATOM 709 O O . THR A 1 88 ? -22.929 -17.406 -2.672 1.00 63.59 88 THR A O 1
ATOM 712 N N . LYS A 1 89 ? -21.155 -18.313 -3.702 1.00 65.75 89 LYS A N 1
ATOM 713 C CA . LYS A 1 89 ? -20.171 -17.272 -3.368 1.00 65.75 89 LYS A CA 1
ATOM 714 C C . LYS A 1 89 ? -20.053 -16.170 -4.435 1.00 65.75 89 LYS A C 1
ATOM 716 O O . LYS A 1 89 ? -19.295 -15.230 -4.242 1.00 65.75 89 LYS A O 1
ATOM 721 N N . LYS A 1 90 ? -20.791 -16.258 -5.553 1.00 63.12 90 LYS A N 1
ATOM 722 C CA . LYS A 1 90 ? -20.730 -15.270 -6.653 1.00 63.12 90 LYS A CA 1
ATOM 723 C C . LYS A 1 90 ? -21.302 -13.890 -6.316 1.00 63.12 90 LYS A C 1
ATOM 725 O O . LYS A 1 90 ? -20.983 -12.945 -7.021 1.00 63.12 90 LYS A O 1
ATOM 730 N N . ASN A 1 91 ? -22.114 -13.781 -5.267 1.00 78.06 91 ASN A N 1
ATOM 731 C CA . ASN A 1 91 ? -22.760 -12.525 -4.872 1.00 78.06 91 ASN A CA 1
ATOM 732 C C . ASN A 1 91 ? -22.141 -11.917 -3.604 1.00 78.06 91 ASN A C 1
ATOM 734 O O . ASN A 1 91 ? -22.768 -11.083 -2.959 1.00 78.06 91 ASN A O 1
ATOM 738 N N . LEU A 1 92 ? -20.957 -12.378 -3.193 1.00 91.62 92 LEU A N 1
ATOM 739 C CA . LEU A 1 92 ? -20.274 -11.790 -2.047 1.00 91.62 92 LEU A CA 1
ATOM 740 C C . LEU A 1 92 ? -19.759 -10.391 -2.420 1.00 91.62 92 LEU A C 1
ATOM 742 O O . LEU A 1 92 ? -19.205 -10.248 -3.512 1.00 91.62 92 LEU A O 1
ATOM 746 N N . PRO A 1 93 ? -19.943 -9.379 -1.554 1.00 95.56 93 PRO A N 1
ATOM 747 C CA . PRO A 1 93 ? -19.402 -8.054 -1.804 1.00 95.56 93 PRO A CA 1
ATOM 748 C C . PRO A 1 93 ? -17.875 -8.084 -1.762 1.00 95.56 93 PRO A C 1
ATOM 750 O O . PRO A 1 93 ? -17.275 -8.824 -0.970 1.00 95.56 93 PRO A O 1
ATOM 753 N N . ASP A 1 94 ? -17.258 -7.262 -2.604 1.00 97.50 94 ASP A N 1
ATOM 754 C CA . ASP A 1 94 ? -15.826 -6.997 -2.529 1.00 97.50 94 ASP A CA 1
ATOM 755 C C . ASP A 1 94 ? -15.489 -6.278 -1.212 1.00 97.50 94 ASP A C 1
ATOM 757 O O . ASP A 1 94 ? -16.347 -5.679 -0.560 1.00 97.50 94 ASP A O 1
ATOM 761 N N . VAL A 1 95 ? -14.231 -6.346 -0.791 1.00 98.44 95 VAL A N 1
ATOM 762 C CA . VAL A 1 95 ? -13.748 -5.644 0.400 1.00 98.44 95 VAL A CA 1
ATOM 763 C C . VAL A 1 95 ? -12.468 -4.905 0.043 1.00 98.44 95 VAL A C 1
ATOM 765 O O . VAL A 1 95 ? -11.457 -5.516 -0.299 1.00 98.44 95 VAL A O 1
ATOM 768 N N . PHE A 1 96 ? -12.505 -3.583 0.135 1.00 98.62 96 PHE A N 1
ATOM 769 C CA . PHE A 1 96 ? -11.387 -2.716 -0.202 1.00 98.62 96 PHE A CA 1
ATOM 770 C C . PHE A 1 96 ? -11.026 -1.847 0.996 1.00 98.62 96 PHE A C 1
ATOM 772 O O . PHE A 1 96 ? -11.820 -1.022 1.447 1.00 98.62 96 PHE A O 1
ATOM 779 N N . VAL A 1 97 ? -9.812 -2.031 1.505 1.00 98.56 97 VAL A N 1
ATOM 780 C CA . VAL A 1 97 ? -9.246 -1.208 2.571 1.00 98.56 97 VAL A CA 1
ATOM 781 C C . VAL A 1 97 ? -8.179 -0.315 1.962 1.00 98.56 97 VAL A C 1
ATOM 783 O O . VAL A 1 97 ? -7.202 -0.806 1.404 1.00 98.56 97 VAL A O 1
ATOM 786 N N . ILE A 1 98 ? -8.384 0.993 2.061 1.00 98.44 98 ILE A N 1
ATOM 787 C CA . ILE A 1 98 ? -7.458 2.042 1.650 1.00 98.44 98 ILE A CA 1
ATOM 788 C C . ILE A 1 98 ? -6.924 2.668 2.934 1.00 98.44 98 ILE A C 1
ATOM 790 O O . ILE A 1 98 ? -7.573 3.491 3.576 1.00 98.44 98 ILE A O 1
ATOM 794 N N . LEU A 1 99 ? -5.743 2.224 3.333 1.00 97.56 99 LEU A N 1
ATOM 795 C CA . LEU A 1 99 ? -5.011 2.724 4.479 1.00 97.56 99 LEU A CA 1
ATOM 796 C C . LEU A 1 99 ? -3.948 3.712 3.999 1.00 97.56 99 LEU A C 1
ATOM 798 O O . LEU A 1 99 ? -3.184 3.425 3.075 1.00 97.56 99 LEU A O 1
ATOM 802 N N . ILE A 1 100 ? -3.904 4.887 4.617 1.00 97.19 100 ILE A N 1
ATOM 803 C CA . ILE A 1 100 ? -2.856 5.878 4.378 1.00 97.19 100 ILE A CA 1
ATOM 804 C C . ILE A 1 100 ? -2.076 6.060 5.672 1.00 97.19 100 ILE A C 1
ATOM 806 O O . ILE A 1 100 ? -2.646 6.394 6.709 1.00 97.19 100 ILE A O 1
ATOM 810 N N . ASP A 1 101 ? -0.785 5.762 5.600 1.00 95.56 101 ASP A N 1
ATOM 811 C CA . ASP A 1 101 ? 0.104 5.684 6.751 1.00 95.56 101 ASP A CA 1
ATOM 812 C C . ASP A 1 101 ? 0.271 7.050 7.424 1.00 95.56 101 ASP A C 1
ATOM 814 O O . ASP A 1 101 ? 0.356 8.079 6.747 1.00 95.56 101 ASP A O 1
ATOM 818 N N . SER A 1 102 ? 0.389 7.059 8.752 1.00 94.81 102 SER A N 1
ATOM 819 C CA . SER A 1 102 ? 0.818 8.234 9.518 1.00 94.81 102 SER A CA 1
ATOM 820 C C . SER A 1 102 ? -0.108 9.446 9.364 1.00 94.81 102 SER A C 1
ATOM 822 O O . SER A 1 102 ? 0.350 10.592 9.323 1.00 94.81 102 SER A O 1
ATOM 824 N N . MET A 1 103 ? -1.418 9.205 9.290 1.00 94.00 103 MET A N 1
ATOM 825 C CA . MET A 1 103 ? -2.439 10.246 9.252 1.00 94.00 103 MET A CA 1
ATOM 826 C C . MET A 1 103 ? -3.298 10.267 10.514 1.00 94.00 103 MET A C 1
ATOM 828 O O . MET A 1 103 ? -3.972 9.299 10.860 1.00 94.00 103 MET A O 1
ATOM 832 N N . SER A 1 104 ? -3.387 11.437 11.147 1.00 93.12 104 SER A N 1
ATOM 833 C CA . SER A 1 104 ? -4.450 11.698 12.117 1.00 93.12 104 SER A CA 1
ATOM 834 C C . SER A 1 104 ? -5.801 11.849 11.399 1.00 93.12 104 SER A C 1
ATOM 836 O O . SER A 1 104 ? -5.869 12.201 10.215 1.00 93.12 104 SER A O 1
ATOM 838 N N . SER A 1 105 ? -6.913 11.684 12.122 1.00 91.94 105 SER A N 1
ATOM 839 C CA . SER A 1 105 ? -8.250 11.950 11.564 1.00 91.94 105 SER A CA 1
ATOM 840 C C . SER A 1 105 ? -8.413 13.400 11.083 1.00 91.94 105 SER A C 1
ATOM 842 O O . SER A 1 105 ? -9.149 13.671 10.132 1.00 91.94 105 SER A O 1
ATOM 844 N N . ARG A 1 106 ? -7.699 14.351 11.703 1.00 91.25 106 ARG A N 1
ATOM 845 C CA . ARG A 1 106 ? -7.694 15.764 11.299 1.00 91.25 106 ARG A CA 1
ATOM 846 C C . ARG A 1 106 ? -6.873 15.985 10.038 1.00 91.25 106 ARG A C 1
ATOM 848 O O . ARG A 1 106 ? -7.333 16.707 9.155 1.00 91.25 106 ARG A O 1
ATOM 855 N N . MET A 1 107 ? -5.703 15.357 9.948 1.00 93.50 107 MET A N 1
ATOM 856 C CA . MET A 1 107 ? -4.864 15.376 8.754 1.00 93.50 107 MET A CA 1
ATOM 857 C C . MET A 1 107 ? -5.632 14.811 7.564 1.00 93.50 107 MET A C 1
ATOM 859 O O . MET A 1 107 ? -5.689 15.456 6.526 1.00 93.50 107 MET A O 1
ATOM 863 N N . MET A 1 108 ? -6.320 13.678 7.735 1.00 94.50 108 MET A N 1
ATOM 864 C CA . MET A 1 108 ? -7.146 13.073 6.687 1.00 94.50 108 MET A CA 1
ATOM 865 C C . MET A 1 108 ? -8.220 14.032 6.171 1.00 94.50 108 MET A C 1
ATOM 867 O O . MET A 1 108 ? -8.299 14.277 4.971 1.00 94.50 108 MET A O 1
ATOM 871 N N . LYS A 1 109 ? -8.986 14.658 7.071 1.00 93.56 109 LYS A N 1
ATOM 872 C CA . LYS A 1 109 ? -10.041 15.617 6.696 1.00 93.56 109 LYS A CA 1
ATOM 873 C C . LYS A 1 109 ? -9.511 16.876 6.003 1.00 93.56 109 LYS A C 1
ATOM 875 O O . LYS A 1 109 ? -10.245 17.487 5.233 1.00 93.56 109 LYS A O 1
ATOM 880 N N . ARG A 1 110 ? -8.271 17.292 6.284 1.00 94.62 110 ARG A N 1
ATOM 881 C CA . ARG A 1 110 ? -7.651 18.477 5.666 1.00 94.62 110 ARG A CA 1
ATOM 882 C C . ARG A 1 110 ? -6.961 18.161 4.344 1.00 94.62 110 ARG A C 1
ATOM 884 O O . ARG A 1 110 ? -7.109 18.920 3.395 1.00 94.62 110 ARG A O 1
ATOM 891 N N . SER A 1 111 ? -6.181 17.086 4.313 1.00 96.44 111 SER A N 1
ATOM 892 C CA . SER A 1 111 ? -5.321 16.733 3.186 1.00 96.44 111 SER A CA 1
ATOM 893 C C . SER A 1 111 ? -6.056 15.945 2.113 1.00 96.44 111 SER A C 1
ATOM 895 O O . SER A 1 111 ? -5.662 16.043 0.964 1.00 96.44 111 SER A O 1
ATOM 897 N N . LEU A 1 112 ? -7.114 15.203 2.463 1.00 97.62 112 LEU A N 1
ATOM 898 C CA . LEU A 1 112 ? -7.915 14.390 1.538 1.00 97.62 112 LEU A CA 1
ATOM 899 C C . LEU A 1 112 ? -9.365 14.880 1.464 1.00 97.62 112 LEU A C 1
ATOM 901 O O . LEU A 1 112 ? -10.310 14.091 1.441 1.00 97.62 112 LEU A O 1
ATOM 905 N N . ALA A 1 113 ? -9.552 16.199 1.518 1.00 97.88 113 ALA A N 1
ATOM 906 C CA . ALA A 1 113 ? -10.864 16.811 1.678 1.00 97.88 113 ALA A CA 1
ATOM 907 C C . ALA A 1 113 ? -11.841 16.397 0.568 1.00 97.88 113 ALA A C 1
ATOM 909 O O . ALA A 1 113 ? -12.988 16.063 0.866 1.00 97.88 113 ALA A O 1
ATOM 910 N N . LYS A 1 114 ? -11.391 16.362 -0.695 1.00 98.56 114 LYS A N 1
ATOM 911 C CA . LYS A 1 114 ? -12.267 16.019 -1.823 1.00 98.56 114 LYS A CA 1
ATOM 912 C C . LYS A 1 114 ? -12.623 14.535 -1.828 1.00 98.56 114 LYS A C 1
ATOM 914 O O . LYS A 1 114 ? -13.764 14.177 -2.103 1.00 98.56 114 LYS A O 1
ATOM 919 N N . THR A 1 115 ? -11.662 13.674 -1.501 1.00 98.31 115 THR A N 1
ATOM 920 C CA . THR A 1 115 ? -11.873 12.229 -1.371 1.00 98.31 115 THR A CA 1
ATOM 921 C C . THR A 1 115 ? -12.867 11.928 -0.253 1.00 98.31 115 THR A C 1
ATOM 923 O O . THR A 1 115 ? -13.830 11.195 -0.466 1.00 98.31 115 THR A O 1
ATOM 926 N N . VAL A 1 116 ? -12.673 12.520 0.930 1.00 97.75 116 VAL A N 1
ATOM 927 C CA . VAL A 1 116 ? -13.569 12.339 2.083 1.00 97.75 116 VAL A CA 1
ATOM 928 C C . VAL A 1 116 ? -14.973 12.847 1.760 1.00 97.75 116 VAL A C 1
ATOM 930 O O . VAL A 1 116 ? -15.955 12.171 2.074 1.00 97.75 116 VAL A O 1
ATOM 933 N N . GLU A 1 117 ? -15.086 14.003 1.100 1.00 98.12 117 GLU A N 1
ATOM 934 C CA . GLU A 1 117 ? -16.369 14.538 0.642 1.00 98.12 117 GLU A CA 1
ATOM 935 C C . GLU A 1 117 ? -17.065 13.570 -0.320 1.00 98.12 117 GLU A C 1
ATOM 937 O O . GLU A 1 117 ? -18.228 13.228 -0.105 1.00 98.12 117 GLU A O 1
ATOM 942 N N . PHE A 1 118 ? -16.350 13.071 -1.330 1.00 98.25 118 PHE A N 1
ATOM 943 C CA . PHE A 1 118 ? -16.885 12.110 -2.289 1.00 98.25 118 PHE A CA 1
ATOM 944 C C . PHE A 1 118 ? -17.352 10.821 -1.609 1.00 98.25 118 PHE A C 1
ATOM 946 O O . PHE A 1 118 ? -18.484 10.395 -1.828 1.00 98.25 118 PHE A O 1
ATOM 953 N N . MET A 1 119 ? -16.537 10.228 -0.734 1.00 97.56 119 MET A N 1
ATOM 954 C CA . MET A 1 119 ? -16.926 9.022 0.001 1.00 97.56 119 MET A CA 1
ATOM 955 C C . MET A 1 119 ? -18.160 9.263 0.878 1.00 97.56 119 MET A C 1
ATOM 957 O O . MET A 1 119 ? -19.062 8.430 0.920 1.00 97.56 119 MET A O 1
ATOM 961 N N . THR A 1 120 ? -18.247 10.415 1.543 1.00 97.00 120 THR A N 1
ATOM 962 C CA . THR A 1 120 ? -19.392 10.743 2.407 1.00 97.00 120 THR A CA 1
ATOM 963 C C . THR A 1 120 ? -20.664 10.990 1.595 1.00 97.00 120 THR A C 1
ATOM 965 O O . THR A 1 120 ? -21.736 10.525 1.969 1.00 97.00 120 THR A O 1
ATOM 968 N N . GLN A 1 121 ? -20.571 11.717 0.480 1.00 97.25 121 GLN A N 1
ATOM 969 C CA . GLN A 1 121 ? -21.742 12.122 -0.300 1.00 97.25 121 GLN A CA 1
ATOM 970 C C . GLN A 1 121 ? -22.211 11.049 -1.288 1.00 97.25 121 GLN A C 1
ATOM 972 O O . GLN A 1 121 ? -23.414 10.893 -1.478 1.00 97.25 121 GLN A O 1
ATOM 977 N N . GLN A 1 122 ? -21.281 10.328 -1.919 1.00 96.38 122 GLN A N 1
ATOM 978 C CA . GLN A 1 122 ? -21.579 9.363 -2.983 1.00 96.38 122 GLN A CA 1
ATOM 979 C C . GLN A 1 122 ? -21.639 7.931 -2.455 1.00 96.38 122 GLN A C 1
ATOM 981 O O . GLN A 1 122 ? -22.583 7.212 -2.763 1.00 96.38 122 GLN A O 1
ATOM 986 N N . PHE A 1 123 ? -20.679 7.525 -1.618 1.00 96.12 123 PHE A N 1
ATOM 987 C CA . PHE A 1 123 ? -20.670 6.181 -1.019 1.00 96.12 123 PHE A CA 1
ATOM 988 C C . PHE A 1 123 ? -21.404 6.115 0.323 1.00 96.12 123 PHE A C 1
ATOM 990 O O . PHE A 1 123 ? -21.486 5.046 0.921 1.00 96.12 123 PHE A O 1
ATOM 997 N N . GLN A 1 124 ? -21.939 7.245 0.804 1.00 96.62 124 GLN A N 1
ATOM 998 C CA . GLN A 1 124 ? -22.635 7.339 2.092 1.00 96.62 124 GLN A CA 1
ATOM 999 C C . GLN A 1 124 ? -21.773 6.829 3.258 1.00 96.62 124 GLN A C 1
ATOM 1001 O O . GLN A 1 124 ? -22.276 6.223 4.207 1.00 96.62 124 GLN A O 1
ATOM 1006 N N . ALA A 1 125 ? -20.458 7.056 3.170 1.00 96.88 125 ALA A N 1
ATOM 1007 C CA . ALA A 1 125 ? -19.505 6.587 4.161 1.00 96.88 125 ALA A CA 1
ATOM 1008 C C . ALA A 1 125 ? -19.832 7.136 5.559 1.00 96.88 125 ALA A C 1
ATOM 1010 O O . ALA A 1 125 ? -20.194 8.302 5.729 1.00 96.88 125 ALA A O 1
ATOM 1011 N N . VAL A 1 126 ? -19.668 6.282 6.569 1.00 96.75 126 VAL A N 1
ATOM 1012 C CA . VAL A 1 126 ? -19.885 6.625 7.977 1.00 96.75 126 VAL A CA 1
ATOM 1013 C C . VAL A 1 126 ? -18.542 6.938 8.628 1.00 96.75 126 VAL A C 1
ATOM 1015 O O . VAL A 1 126 ? -17.632 6.112 8.610 1.00 96.75 126 VAL A O 1
ATOM 1018 N N . ASP A 1 127 ? -18.429 8.127 9.220 1.00 94.62 127 ASP A N 1
ATOM 1019 C CA . ASP A 1 127 ? -17.243 8.541 9.975 1.00 94.62 127 ASP A CA 1
ATOM 1020 C C . ASP A 1 127 ? -17.220 7.884 11.366 1.00 94.62 127 ASP A C 1
ATOM 1022 O O . ASP A 1 127 ? -18.222 7.887 12.088 1.00 94.62 127 ASP A O 1
ATOM 1026 N N . PHE A 1 128 ? -16.056 7.368 11.765 1.00 93.88 128 PHE A N 1
ATOM 1027 C CA . PHE A 1 128 ? -15.797 6.788 13.086 1.00 93.88 128 PHE A CA 1
ATOM 1028 C C . PHE A 1 128 ? -14.847 7.706 13.877 1.00 93.88 128 PHE A C 1
ATOM 1030 O O . PHE A 1 128 ? -13.659 7.409 14.011 1.00 93.88 128 PHE A O 1
ATOM 1037 N N . PRO A 1 129 ? -15.340 8.817 14.459 1.00 88.44 129 PRO A N 1
ATOM 1038 C CA . PRO A 1 129 ? -14.489 9.861 15.042 1.00 88.44 129 PRO A CA 1
ATOM 1039 C C . PRO A 1 129 ? -13.721 9.433 16.303 1.00 88.44 129 PRO A C 1
ATOM 1041 O O . PRO A 1 129 ? -12.839 10.161 16.753 1.00 88.44 129 PRO A O 1
ATOM 1044 N N . PHE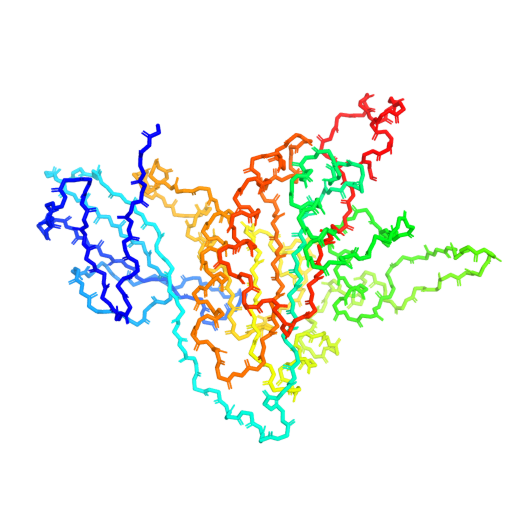 A 1 130 ? -14.060 8.277 16.881 1.00 88.06 130 PHE A N 1
ATOM 1045 C CA . PHE A 1 130 ? -13.448 7.728 18.097 1.00 88.06 130 PHE A CA 1
ATOM 1046 C C . PHE A 1 130 ? -12.676 6.425 17.845 1.00 88.06 130 PHE A C 1
ATOM 1048 O O . PHE A 1 130 ? -12.345 5.706 18.790 1.00 88.06 130 PHE A O 1
ATOM 1055 N N . TYR A 1 131 ? -12.384 6.112 16.580 1.00 88.69 131 TYR A N 1
ATOM 1056 C CA . TYR A 1 131 ? -11.439 5.052 16.250 1.00 88.69 131 TYR A CA 1
ATOM 1057 C C . TYR A 1 131 ? -10.051 5.423 16.789 1.00 88.69 131 TYR A C 1
ATOM 1059 O O . TYR A 1 131 ? -9.561 6.527 16.552 1.00 88.69 131 TYR A O 1
ATOM 1067 N N . SER A 1 132 ? -9.446 4.519 17.559 1.00 89.00 132 SER A N 1
ATOM 1068 C CA . SER A 1 132 ? -8.190 4.763 18.274 1.00 89.00 132 SER A CA 1
ATOM 1069 C C . SER A 1 132 ? -7.131 3.752 17.848 1.00 89.00 132 SER A C 1
ATOM 1071 O O . SER A 1 132 ? -7.430 2.566 17.720 1.00 89.00 132 SER A O 1
ATOM 1073 N N . GLN A 1 133 ? -5.896 4.223 17.667 1.00 92.12 133 GLN A N 1
ATOM 1074 C CA . GLN A 1 133 ? -4.729 3.360 17.472 1.00 92.12 133 GLN A CA 1
ATOM 1075 C C . GLN A 1 133 ? -4.474 2.503 18.722 1.00 92.12 133 GLN A C 1
ATOM 1077 O O . GLN A 1 133 ? -4.741 2.932 19.846 1.00 92.12 133 GLN A O 1
ATOM 1082 N N . VAL A 1 134 ? -3.933 1.302 18.528 1.00 92.94 134 VAL A N 1
ATOM 1083 C CA . VAL A 1 134 ? -3.508 0.409 19.614 1.00 92.94 134 VAL A CA 1
ATOM 1084 C C . VAL A 1 134 ? -2.159 0.837 20.173 1.00 92.94 134 VAL A C 1
ATOM 1086 O O . VAL A 1 134 ? -1.966 0.828 21.386 1.00 92.94 134 VAL A O 1
ATOM 1089 N N . ALA A 1 135 ? -1.235 1.248 19.308 1.00 90.81 135 ALA A N 1
ATOM 1090 C CA . ALA A 1 135 ? 0.037 1.808 19.740 1.00 90.81 135 ALA A CA 1
ATOM 1091 C C . ALA A 1 135 ? 0.626 2.736 18.682 1.00 90.81 135 ALA A C 1
ATOM 1093 O O . ALA A 1 135 ? -0.011 3.055 17.692 1.00 90.81 135 ALA A O 1
ATOM 1094 N N . LEU A 1 136 ? 1.872 3.164 18.881 1.00 88.62 136 LEU A N 1
ATOM 1095 C CA . LEU A 1 136 ? 2.446 4.243 18.087 1.00 88.62 136 LEU A CA 1
ATOM 1096 C C . LEU A 1 136 ? 2.983 3.828 16.707 1.00 88.62 136 LEU A C 1
ATOM 1098 O O . LEU A 1 136 ? 3.226 4.702 15.884 1.00 88.62 136 LEU A O 1
ATOM 1102 N N . ARG A 1 137 ? 3.285 2.546 16.459 1.00 89.00 137 ARG A N 1
ATOM 1103 C CA . ARG A 1 137 ? 3.957 2.090 15.219 1.00 89.00 137 ARG A CA 1
ATOM 1104 C C . ARG A 1 137 ? 3.002 1.305 14.325 1.00 89.00 137 ARG A C 1
ATOM 1106 O O . ARG A 1 137 ? 2.168 0.566 14.838 1.00 89.00 137 ARG A O 1
ATOM 1113 N N . SER A 1 138 ? 3.213 1.356 13.013 1.00 92.88 138 SER A N 1
ATOM 1114 C CA . SER A 1 138 ? 2.407 0.642 12.014 1.00 92.88 138 SER A CA 1
ATOM 1115 C C . SER A 1 138 ? 2.242 -0.844 12.330 1.00 92.88 138 SER A C 1
ATOM 1117 O O . SER A 1 138 ? 1.122 -1.341 12.392 1.00 92.88 138 SER A O 1
ATOM 1119 N N . GLN A 1 139 ? 3.341 -1.542 12.643 1.00 91.31 139 GLN A N 1
ATOM 1120 C CA . GLN A 1 139 ? 3.339 -2.985 12.923 1.00 91.31 139 GLN A CA 1
ATOM 1121 C C . GLN A 1 139 ? 2.361 -3.377 14.036 1.00 91.31 139 GLN A C 1
ATOM 1123 O O . GLN A 1 139 ? 1.576 -4.309 13.886 1.00 91.31 139 GLN A O 1
ATOM 1128 N N . VAL A 1 140 ? 2.380 -2.654 15.152 1.00 92.56 140 VAL A N 1
ATOM 1129 C CA . VAL A 1 140 ? 1.545 -2.961 16.324 1.00 92.56 140 VAL A CA 1
ATOM 1130 C C . VAL A 1 140 ? 0.090 -2.527 16.150 1.00 92.56 140 VAL A C 1
ATOM 1132 O O . VAL A 1 140 ? -0.763 -3.021 16.877 1.00 92.56 140 VAL A O 1
ATOM 1135 N N . ASN A 1 141 ? -0.217 -1.692 15.153 1.00 94.75 141 ASN A N 1
ATOM 1136 C CA . ASN A 1 141 ? -1.589 -1.439 14.702 1.00 94.75 141 ASN A CA 1
ATOM 1137 C C . ASN A 1 141 ? -2.052 -2.445 13.634 1.00 94.75 141 ASN A C 1
ATOM 1139 O O . ASN A 1 141 ? -3.229 -2.789 13.588 1.00 94.75 141 ASN A O 1
ATOM 1143 N N . ALA A 1 142 ? -1.145 -2.983 12.815 1.00 94.62 142 ALA A N 1
ATOM 1144 C CA . ALA A 1 142 ? -1.470 -4.025 11.842 1.00 94.62 142 ALA A CA 1
ATOM 1145 C C . ALA A 1 142 ? -1.849 -5.354 12.515 1.00 94.62 142 ALA A C 1
ATOM 1147 O O . ALA A 1 142 ? -2.732 -6.055 12.033 1.00 94.62 142 ALA A O 1
ATOM 1148 N N . LEU A 1 143 ? -1.223 -5.702 13.643 1.00 94.94 143 LEU A N 1
ATOM 1149 C CA . LEU A 1 143 ? -1.510 -6.939 14.385 1.00 94.94 143 LEU A CA 1
ATOM 1150 C C . LEU A 1 143 ? -2.979 -7.076 14.840 1.00 94.94 143 LEU A C 1
ATOM 1152 O O . LEU A 1 143 ? -3.605 -8.082 14.493 1.00 94.94 143 LEU A O 1
ATOM 1156 N N . PRO A 1 144 ? -3.578 -6.105 15.554 1.00 94.56 144 PRO A N 1
ATOM 1157 C CA . PRO A 1 144 ? -4.988 -6.168 15.926 1.00 94.56 144 PRO A CA 1
ATOM 1158 C C . PRO A 1 144 ? -5.907 -6.141 14.706 1.00 94.56 144 PRO A C 1
ATOM 1160 O O . PRO A 1 144 ? -6.906 -6.854 14.702 1.00 94.56 144 PRO A O 1
ATOM 1163 N N . LEU A 1 145 ? -5.552 -5.401 13.650 1.00 94.19 145 LEU A N 1
ATOM 1164 C CA . LEU A 1 145 ? -6.335 -5.378 12.417 1.00 94.19 145 LEU A CA 1
ATOM 1165 C C . LEU A 1 145 ? -6.339 -6.751 11.740 1.00 94.19 145 LEU A C 1
ATOM 1167 O O . LEU A 1 145 ? -7.401 -7.299 11.465 1.00 94.19 145 LEU A O 1
ATOM 1171 N N . TRP A 1 146 ? -5.164 -7.321 11.478 1.00 95.44 146 TRP A N 1
ATOM 1172 C CA . TRP A 1 146 ? -5.020 -8.489 10.608 1.00 95.44 146 TRP A CA 1
ATOM 1173 C C . TRP A 1 146 ? -5.182 -9.820 11.327 1.00 95.44 146 TRP A C 1
ATOM 1175 O O . TRP A 1 146 ? -5.561 -10.793 10.681 1.00 95.44 146 TRP A O 1
ATOM 1185 N N . PHE A 1 147 ? -4.911 -9.875 12.631 1.00 96.38 147 PHE A N 1
ATOM 1186 C CA . PHE A 1 147 ? -4.952 -11.107 13.425 1.00 96.38 147 PHE A CA 1
ATOM 1187 C C . PHE A 1 147 ? -6.009 -11.067 14.535 1.00 96.38 147 PHE A C 1
ATOM 1189 O O . PHE A 1 147 ? -6.243 -12.087 15.187 1.00 96.38 147 PHE A O 1
ATOM 1196 N N . GLY A 1 148 ? -6.638 -9.911 14.786 1.00 95.75 148 GLY A N 1
ATOM 1197 C CA . GLY A 1 148 ? -7.577 -9.750 15.898 1.00 95.75 148 GLY A CA 1
ATOM 1198 C C . GLY A 1 148 ? -6.905 -9.939 17.260 1.00 95.75 148 GLY A C 1
ATOM 1199 O O . GLY A 1 148 ? -7.486 -10.570 18.142 1.00 95.75 148 GLY A O 1
ATOM 1200 N N . LYS A 1 149 ? -5.649 -9.486 17.399 1.00 95.62 149 LYS A N 1
ATOM 1201 C CA . LYS A 1 149 ? -4.833 -9.641 18.613 1.00 95.62 149 LYS A CA 1
ATOM 1202 C C . LYS A 1 149 ? -4.397 -8.303 19.173 1.00 95.62 149 LYS A C 1
ATOM 1204 O O . LYS A 1 149 ? -3.694 -7.548 18.505 1.00 95.62 149 LYS A O 1
ATOM 1209 N N . GLN A 1 150 ? -4.772 -8.044 20.418 1.00 95.81 150 GLN A N 1
ATOM 1210 C CA . GLN A 1 150 ? -4.303 -6.890 21.162 1.00 95.81 150 GLN A CA 1
ATOM 1211 C C . GLN A 1 150 ? -2.834 -7.078 21.566 1.00 95.81 150 GLN A C 1
ATOM 1213 O O . GLN A 1 150 ? -2.459 -8.124 22.095 1.00 95.81 150 GLN A O 1
ATOM 1218 N N . VAL A 1 151 ? -2.005 -6.055 21.349 1.00 95.00 151 VAL A N 1
ATOM 1219 C CA . VAL A 1 151 ? -0.555 -6.105 21.640 1.00 95.00 151 VAL A CA 1
ATOM 1220 C C . VAL A 1 151 ? -0.076 -5.054 22.636 1.00 95.00 151 VAL A C 1
ATOM 1222 O O . VAL A 1 151 ? 1.070 -5.100 23.069 1.00 95.00 151 VAL A O 1
ATOM 1225 N N . GLU A 1 152 ? -0.959 -4.139 23.027 1.00 95.06 152 GLU A N 1
ATOM 1226 C CA . GLU A 1 152 ? -0.727 -3.152 24.081 1.00 95.06 152 GLU A CA 1
ATOM 1227 C C . GLU A 1 152 ? -1.928 -3.110 25.018 1.00 95.06 152 GLU A C 1
ATOM 1229 O O . GLU A 1 152 ? -3.074 -3.229 24.579 1.00 95.06 152 GLU A O 1
ATOM 1234 N N . ALA A 1 153 ? -1.677 -2.935 26.312 1.00 95.12 153 ALA A N 1
ATOM 1235 C CA . ALA A 1 153 ? -2.752 -2.760 27.275 1.00 95.12 153 ALA A CA 1
ATOM 1236 C C . ALA A 1 153 ? -3.423 -1.396 27.074 1.00 95.12 153 ALA A C 1
ATOM 1238 O O . ALA A 1 153 ? -2.804 -0.427 26.634 1.00 95.12 153 ALA A O 1
ATOM 1239 N N . GLY A 1 154 ? -4.693 -1.298 27.440 1.00 93.00 154 GLY A N 1
ATOM 1240 C CA . GLY A 1 154 ? -5.434 -0.051 27.318 1.00 93.00 154 GLY A CA 1
ATOM 1241 C C . GLY A 1 154 ? -6.656 -0.016 28.211 1.00 93.00 154 GLY A C 1
ATOM 1242 O O . GLY A 1 154 ? -6.910 -0.935 28.987 1.00 93.00 154 GLY A O 1
ATOM 1243 N N . THR A 1 155 ? -7.443 1.043 28.075 1.00 93.00 155 THR A N 1
ATOM 1244 C CA . THR A 1 155 ? -8.692 1.200 28.817 1.00 93.00 155 THR A CA 1
ATOM 1245 C C . THR A 1 155 ? -9.761 1.701 27.865 1.00 93.00 155 THR A C 1
ATOM 1247 O O . THR A 1 155 ? -9.618 2.757 27.252 1.00 93.00 155 THR A O 1
ATOM 1250 N N . MET A 1 156 ? -10.848 0.945 27.746 1.00 88.94 156 MET A N 1
ATOM 1251 C CA . MET A 1 156 ? -12.024 1.363 26.990 1.00 88.94 156 MET A CA 1
ATOM 1252 C C . MET A 1 156 ? -12.708 2.544 27.679 1.00 88.94 156 MET A C 1
ATOM 1254 O O . MET A 1 156 ? -12.631 2.722 28.900 1.00 88.94 156 MET A O 1
ATOM 1258 N N . GLN A 1 157 ? -13.499 3.291 26.910 1.00 84.75 157 GLN A N 1
ATOM 1259 C CA . GLN A 1 157 ? -14.463 4.221 27.487 1.00 84.75 157 GLN A CA 1
ATOM 1260 C C . GLN A 1 157 ? -15.351 3.487 28.512 1.00 84.75 157 GLN A C 1
ATOM 1262 O O . GLN A 1 157 ? -15.876 2.409 28.238 1.00 84.7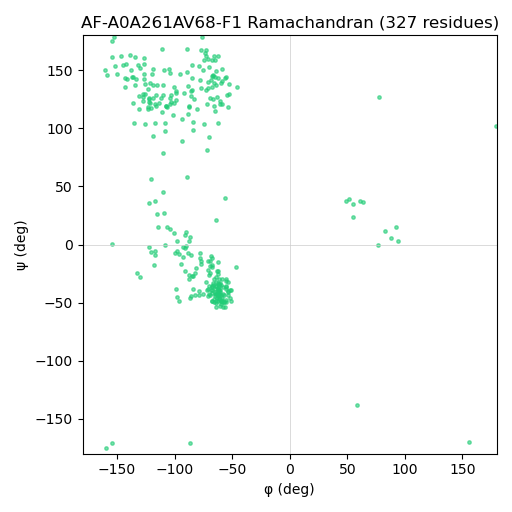5 157 GLN A O 1
ATOM 1267 N N . GLY A 1 158 ? -15.482 4.053 29.715 1.00 89.19 158 GLY A N 1
ATOM 1268 C CA . GLY A 1 158 ? -16.174 3.411 30.841 1.00 89.19 158 GLY A CA 1
ATOM 1269 C C . GLY A 1 158 ? -15.268 2.619 31.794 1.00 89.19 158 GLY A C 1
ATOM 1270 O O . GLY A 1 158 ? -15.771 2.042 32.752 1.00 89.19 158 GLY A O 1
ATOM 1271 N N . GLY A 1 159 ? -13.948 2.613 31.575 1.00 93.12 159 GLY A N 1
ATOM 1272 C CA . GLY A 1 159 ? -12.968 2.118 32.551 1.00 93.12 159 GLY A CA 1
ATOM 1273 C C . GLY A 1 159 ? -12.664 0.622 32.472 1.00 93.12 159 GLY A C 1
ATOM 1274 O O . GLY A 1 159 ? -11.929 0.109 33.310 1.00 93.12 159 GLY A O 1
ATOM 1275 N N . ARG A 1 160 ? -13.206 -0.092 31.478 1.00 94.12 160 ARG A N 1
ATOM 1276 C CA . ARG A 1 160 ? -12.881 -1.508 31.266 1.00 94.12 160 ARG A CA 1
ATOM 1277 C C . ARG A 1 160 ? -11.461 -1.638 30.718 1.00 94.12 160 ARG A C 1
ATOM 1279 O O . ARG A 1 160 ? -11.187 -1.124 29.634 1.00 94.12 160 ARG A O 1
ATOM 1286 N N . SER A 1 161 ? -10.605 -2.360 31.432 1.00 96.00 161 SER A N 1
ATOM 1287 C CA . SER A 1 161 ? -9.257 -2.692 30.969 1.00 96.00 161 SER A CA 1
ATOM 1288 C C . SER A 1 161 ? -9.292 -3.538 29.695 1.00 96.00 161 SER A C 1
ATOM 1290 O O . SER A 1 161 ? -10.170 -4.385 29.513 1.00 96.00 161 SER A O 1
ATOM 1292 N N . ILE A 1 162 ? -8.334 -3.284 28.813 1.00 94.88 162 ILE A N 1
ATOM 1293 C CA . ILE A 1 162 ? -8.028 -4.077 27.628 1.00 94.88 162 ILE A CA 1
ATOM 1294 C C . ILE A 1 162 ? -6.736 -4.827 27.937 1.00 94.88 162 ILE A C 1
ATOM 1296 O O . ILE A 1 162 ? -5.701 -4.207 28.185 1.00 94.88 162 ILE A O 1
ATOM 1300 N N . GLU A 1 163 ? -6.827 -6.151 27.934 1.00 95.50 163 GLU A N 1
ATOM 1301 C CA . GLU A 1 163 ? -5.699 -7.045 28.178 1.00 95.50 163 GLU A CA 1
ATOM 1302 C C . GLU A 1 163 ? -4.911 -7.302 26.890 1.00 95.50 163 GLU A C 1
ATOM 1304 O O . GLU A 1 163 ? -5.449 -7.218 25.786 1.00 95.50 163 GLU A O 1
ATOM 1309 N N . VAL A 1 164 ? -3.631 -7.635 27.040 1.00 97.31 164 VAL A N 1
ATOM 1310 C CA . VAL A 1 164 ? -2.746 -7.988 25.925 1.00 97.31 164 VAL A CA 1
ATOM 1311 C C . VAL A 1 164 ? -2.938 -9.460 25.557 1.00 97.31 164 VAL A C 1
ATOM 1313 O O . VAL A 1 164 ? -2.763 -10.334 26.403 1.00 97.31 164 VAL A O 1
ATOM 1316 N N . ASP A 1 165 ? -3.235 -9.740 24.287 1.00 97.00 165 ASP A N 1
ATOM 1317 C CA . ASP A 1 165 ? -3.310 -11.105 23.754 1.00 97.00 165 ASP A CA 1
ATOM 1318 C C . ASP A 1 165 ? -1.925 -11.644 23.384 1.00 97.00 165 ASP A C 1
ATOM 1320 O O . ASP A 1 165 ? -1.616 -12.808 23.644 1.00 97.00 165 ASP A O 1
ATOM 1324 N N . TRP A 1 166 ? -1.105 -10.808 22.737 1.00 95.81 166 TRP A N 1
ATOM 1325 C CA . TRP A 1 166 ? 0.223 -11.163 22.237 1.00 95.81 166 TRP A CA 1
ATOM 1326 C C . TRP A 1 166 ? 1.283 -10.189 22.731 1.00 95.81 166 TRP A C 1
ATOM 1328 O O . TRP A 1 166 ? 1.201 -8.985 22.504 1.00 95.81 166 TRP A O 1
ATOM 1338 N N . SER A 1 167 ? 2.339 -10.731 23.330 1.00 93.75 167 SER A N 1
ATOM 1339 C CA . SER A 1 167 ? 3.553 -9.976 23.615 1.00 93.75 167 SER A CA 1
ATOM 1340 C C . SER A 1 167 ? 4.398 -9.792 22.350 1.00 93.75 167 SER A C 1
ATOM 1342 O O . SER A 1 167 ? 4.216 -10.486 21.345 1.00 93.75 167 SER A O 1
ATOM 1344 N N . GLN A 1 168 ? 5.399 -8.910 22.422 1.00 91.19 168 GLN A N 1
ATOM 1345 C CA . GLN A 1 168 ? 6.403 -8.776 21.363 1.00 91.19 168 GLN A CA 1
ATOM 1346 C C . GLN A 1 168 ? 7.102 -10.098 21.040 1.00 91.19 168 GLN A C 1
ATOM 1348 O O . GLN A 1 168 ? 7.361 -10.380 19.875 1.00 91.19 168 GLN A O 1
ATOM 1353 N N . GLU A 1 169 ? 7.354 -10.952 22.032 1.00 91.00 169 GLU A N 1
ATOM 1354 C CA . GLU A 1 169 ? 7.932 -12.273 21.784 1.00 91.00 169 GLU A CA 1
ATOM 1355 C C . GLU A 1 169 ? 7.023 -13.130 20.891 1.00 91.00 169 GLU A C 1
ATOM 1357 O O . GLU A 1 169 ? 7.514 -13.789 19.973 1.00 91.00 169 GLU A O 1
ATOM 1362 N N . ASN A 1 170 ? 5.702 -13.066 21.100 1.00 92.12 170 ASN A N 1
ATOM 1363 C CA . ASN A 1 170 ? 4.744 -13.836 20.313 1.00 92.12 170 ASN A CA 1
ATOM 1364 C C . ASN A 1 170 ? 4.714 -13.406 18.844 1.00 92.12 170 ASN A C 1
ATOM 1366 O O . ASN A 1 170 ? 4.736 -14.275 17.972 1.00 92.12 170 ASN A O 1
ATOM 1370 N N . TYR A 1 171 ? 4.657 -12.098 18.569 1.00 91.69 171 TYR A N 1
ATOM 1371 C CA . TYR A 1 171 ? 4.474 -11.612 17.199 1.00 91.69 171 TYR A CA 1
ATOM 1372 C C . TYR A 1 171 ? 5.782 -11.350 16.441 1.00 91.69 171 TYR A C 1
ATOM 1374 O O . TYR A 1 171 ? 5.781 -11.326 15.212 1.00 91.69 171 TYR A O 1
ATOM 1382 N N . CYS A 1 172 ? 6.896 -11.128 17.145 1.00 91.19 172 CYS A N 1
ATOM 1383 C CA . CYS A 1 172 ? 8.125 -10.637 16.524 1.00 91.19 172 CYS A CA 1
ATOM 1384 C C . CYS A 1 172 ? 9.142 -11.746 16.223 1.00 91.19 172 CYS A C 1
ATOM 1386 O O . CYS A 1 172 ? 9.784 -11.745 15.172 1.00 91.19 172 CYS A O 1
ATOM 1388 N N . ASN A 1 173 ? 9.268 -12.737 17.112 1.00 89.75 173 ASN A N 1
ATOM 1389 C CA . ASN A 1 173 ? 10.350 -13.729 17.050 1.00 89.75 173 ASN A CA 1
ATOM 1390 C C . ASN A 1 173 ? 10.000 -14.994 16.246 1.00 89.75 173 ASN A C 1
ATOM 1392 O O . ASN A 1 173 ? 10.857 -15.866 16.039 1.00 89.75 173 ASN A O 1
ATOM 1396 N N . HIS A 1 174 ? 8.765 -15.095 15.753 1.00 89.06 174 HIS A N 1
ATOM 1397 C CA . HIS A 1 174 ? 8.239 -16.238 15.010 1.00 89.06 174 HIS A CA 1
ATOM 1398 C C . HIS A 1 174 ? 7.576 -15.788 13.711 1.00 89.06 174 HIS A C 1
ATOM 1400 O O . HIS A 1 174 ? 7.079 -14.669 13.617 1.00 89.06 174 HIS A O 1
ATOM 1406 N N . TYR A 1 175 ? 7.588 -16.667 12.710 1.00 92.62 175 TYR A N 1
ATOM 1407 C CA . TYR A 1 175 ? 6.791 -16.445 11.511 1.00 92.62 175 TYR A CA 1
ATOM 1408 C C . TYR A 1 175 ? 5.301 -16.568 11.844 1.00 92.62 175 TYR A C 1
ATOM 1410 O O . TYR A 1 175 ? 4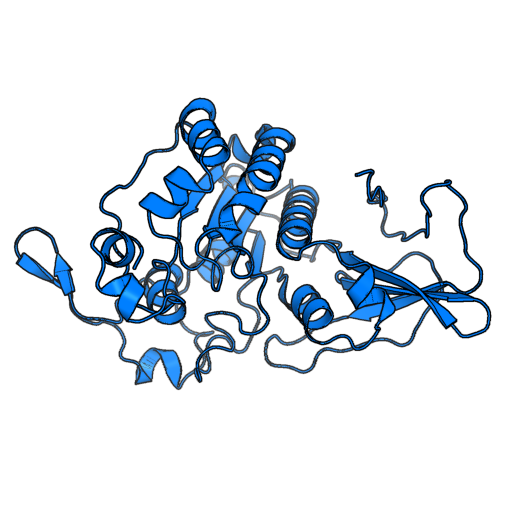.921 -17.419 12.650 1.00 92.62 175 TYR A O 1
ATOM 1418 N N . LEU A 1 176 ? 4.479 -15.716 11.235 1.00 93.50 176 LEU A N 1
ATOM 1419 C CA . LEU A 1 176 ? 3.043 -15.599 11.512 1.00 93.50 176 LEU A CA 1
ATOM 1420 C C . LEU A 1 176 ? 2.160 -16.360 10.513 1.00 93.50 176 LEU A C 1
ATOM 1422 O O . LEU A 1 176 ? 0.937 -16.319 10.620 1.00 93.50 176 LEU A O 1
ATOM 1426 N N . ASP A 1 177 ? 2.763 -17.077 9.564 1.00 93.19 177 ASP A N 1
ATOM 1427 C CA . ASP A 1 177 ? 2.086 -17.832 8.502 1.00 93.19 177 ASP A CA 1
ATOM 1428 C C . ASP A 1 177 ? 1.059 -18.850 9.022 1.00 93.19 177 ASP A C 1
ATOM 1430 O O . ASP A 1 177 ? 0.060 -19.128 8.357 1.00 93.19 177 ASP A O 1
ATOM 1434 N N . ASP A 1 178 ? 1.299 -19.424 10.205 1.00 93.88 178 ASP A N 1
ATOM 1435 C CA . ASP A 1 178 ? 0.429 -20.426 10.825 1.00 93.88 178 ASP A CA 1
ATOM 1436 C C . ASP A 1 178 ? -0.713 -19.812 11.651 1.00 93.88 178 ASP A C 1
ATOM 1438 O O . ASP A 1 178 ? -1.620 -20.531 12.082 1.00 93.88 178 ASP A O 1
ATOM 1442 N N . LYS A 1 179 ? -0.696 -18.493 11.876 1.00 94.88 179 LYS A N 1
ATOM 1443 C CA . LYS A 1 179 ? -1.691 -17.806 12.700 1.00 94.88 179 LYS A CA 1
ATOM 1444 C C . LYS A 1 179 ? -2.940 -17.456 11.885 1.00 94.88 179 LYS A C 1
ATOM 1446 O O . LYS A 1 179 ? -2.823 -17.084 10.713 1.00 94.88 179 LYS A O 1
ATOM 1451 N N . PRO A 1 180 ? -4.141 -17.539 12.494 1.00 95.00 180 PRO A N 1
ATOM 1452 C CA . PRO A 1 180 ? -5.359 -17.009 11.887 1.00 95.00 180 PRO A CA 1
ATOM 1453 C C . PRO A 1 180 ? -5.170 -15.536 11.529 1.00 95.00 180 PRO A C 1
ATOM 1455 O O . PRO A 1 180 ? -4.711 -14.759 12.367 1.00 95.00 180 PRO A O 1
ATOM 1458 N N . ASN A 1 181 ? -5.480 -15.177 10.288 1.00 95.00 181 ASN A N 1
ATOM 1459 C CA . ASN A 1 181 ? -5.348 -13.816 9.796 1.00 95.00 181 ASN A CA 1
ATOM 1460 C C . ASN A 1 181 ? -6.365 -13.541 8.689 1.00 95.00 181 ASN A C 1
ATOM 1462 O O . ASN A 1 181 ? -6.746 -14.450 7.948 1.00 95.00 181 ASN A O 1
ATOM 1466 N N . MET A 1 182 ? -6.738 -12.273 8.531 1.00 95.94 182 MET A N 1
ATOM 1467 C CA . MET A 1 182 ? -7.816 -11.879 7.626 1.00 95.94 182 MET A CA 1
ATOM 1468 C C . MET A 1 182 ? -7.570 -12.274 6.165 1.00 95.94 182 MET A C 1
ATOM 1470 O O . MET A 1 182 ? -8.512 -12.640 5.469 1.00 95.94 182 MET A O 1
ATOM 1474 N N . PHE A 1 183 ? -6.324 -12.247 5.678 1.00 95.75 183 PHE A N 1
ATOM 1475 C CA . PHE A 1 183 ? -6.052 -12.600 4.285 1.00 95.75 183 PHE A CA 1
ATOM 1476 C C . PHE A 1 183 ? -6.320 -14.082 4.033 1.00 95.75 183 PHE A C 1
ATOM 1478 O O . PHE A 1 183 ? -6.917 -14.438 3.015 1.00 95.75 183 PHE A O 1
ATOM 1485 N N . LYS A 1 184 ? -5.908 -14.942 4.972 1.00 94.94 184 LYS A N 1
ATOM 1486 C CA . LYS A 1 184 ? -6.221 -16.371 4.940 1.00 94.94 184 LYS A CA 1
ATOM 1487 C C . LYS A 1 184 ? -7.729 -16.601 5.001 1.00 94.94 184 LYS A C 1
ATOM 1489 O O . LYS A 1 184 ? -8.242 -17.341 4.164 1.00 94.94 184 LYS A O 1
ATOM 1494 N N . ASP A 1 185 ? -8.429 -15.910 5.897 1.00 95.44 185 ASP A N 1
ATOM 1495 C CA . ASP A 1 185 ? -9.884 -16.027 6.039 1.00 95.44 185 ASP A CA 1
ATOM 1496 C C . ASP A 1 185 ? -10.610 -15.642 4.735 1.00 95.44 185 ASP A C 1
ATOM 1498 O O . ASP A 1 185 ? -11.491 -16.368 4.269 1.00 95.44 185 ASP A O 1
ATOM 1502 N N . PHE A 1 186 ? -10.194 -14.554 4.076 1.00 95.94 186 PHE A N 1
ATOM 1503 C CA . PHE A 1 186 ? -10.732 -14.150 2.774 1.00 95.94 186 PHE A CA 1
ATOM 1504 C C . PHE A 1 186 ? -10.420 -15.171 1.668 1.00 95.94 186 PHE A C 1
ATOM 1506 O O . PHE A 1 186 ? -11.314 -15.535 0.896 1.00 95.94 186 PHE A O 1
ATOM 1513 N N . MET A 1 187 ? -9.189 -15.689 1.596 1.00 93.81 187 MET A N 1
ATOM 1514 C CA . MET A 1 187 ? -8.830 -16.727 0.618 1.00 93.81 187 MET A CA 1
ATOM 1515 C C . MET A 1 187 ? -9.656 -18.008 0.810 1.00 93.81 187 MET A C 1
ATOM 1517 O O . MET A 1 187 ? -10.175 -18.558 -0.163 1.00 93.81 187 MET A O 1
ATOM 1521 N N . GLU A 1 188 ? -9.851 -18.465 2.049 1.00 92.38 188 GLU A N 1
ATOM 1522 C CA . GLU A 1 188 ? -10.694 -19.625 2.379 1.00 92.38 188 GLU A CA 1
ATOM 1523 C C . GLU A 1 188 ? -12.185 -19.354 2.092 1.00 92.38 188 GLU A C 1
ATOM 1525 O O . GLU A 1 188 ? -12.929 -20.221 1.605 1.00 92.38 188 GLU A O 1
ATOM 1530 N N . ALA A 1 189 ? -12.622 -18.105 2.276 1.00 92.25 189 ALA A N 1
ATOM 1531 C CA . ALA A 1 189 ? -13.932 -17.635 1.846 1.00 92.25 189 ALA A CA 1
ATOM 1532 C C . ALA A 1 189 ? -14.076 -17.574 0.312 1.00 92.25 189 ALA A C 1
ATOM 1534 O O . ALA A 1 189 ? -15.204 -17.530 -0.178 1.00 92.25 189 ALA A O 1
ATOM 1535 N N . GLY A 1 190 ? -13.002 -17.746 -0.461 1.00 92.69 190 GLY A N 1
ATOM 1536 C CA . GLY A 1 190 ? -13.013 -17.804 -1.926 1.00 92.69 190 GLY A CA 1
ATOM 1537 C C . GLY A 1 190 ? -12.772 -16.457 -2.606 1.00 92.69 190 GLY A C 1
ATOM 1538 O O . GLY A 1 190 ? -13.039 -16.335 -3.802 1.00 92.69 190 GLY A O 1
ATOM 1539 N N . TYR A 1 191 ? -12.289 -15.466 -1.856 1.00 95.62 191 TYR A N 1
ATOM 1540 C CA . TYR A 1 191 ? -11.843 -14.192 -2.398 1.00 95.62 191 TYR A CA 1
ATOM 1541 C C . TYR A 1 191 ? -10.492 -14.355 -3.084 1.00 95.62 191 TYR A C 1
ATOM 1543 O O . TYR A 1 191 ? -9.666 -15.177 -2.685 1.00 95.62 191 TYR A O 1
ATOM 1551 N N . THR A 1 192 ? -10.247 -13.534 -4.100 1.00 96.94 192 THR A N 1
ATOM 1552 C CA . THR A 1 192 ? -8.880 -13.286 -4.565 1.00 96.94 192 THR A CA 1
ATOM 1553 C C . THR A 1 192 ? -8.325 -12.073 -3.839 1.00 96.94 192 THR A C 1
ATOM 1555 O O . THR A 1 192 ? -8.992 -11.044 -3.752 1.00 96.94 192 THR A O 1
ATOM 1558 N N . THR A 1 193 ? -7.122 -12.203 -3.289 1.00 97.88 193 THR A N 1
ATOM 1559 C CA . THR A 1 193 ? -6.542 -11.209 -2.384 1.00 97.88 193 THR A CA 1
ATOM 1560 C C . THR A 1 193 ? -5.364 -10.469 -3.018 1.00 97.88 193 THR A C 1
ATOM 1562 O O . THR A 1 193 ? -4.504 -11.084 -3.655 1.00 97.88 193 THR A O 1
ATOM 1565 N N . ASN A 1 194 ? -5.297 -9.152 -2.825 1.00 98.19 194 ASN A N 1
ATOM 1566 C CA . ASN A 1 194 ? -4.168 -8.316 -3.237 1.00 98.19 194 ASN A CA 1
ATOM 1567 C C . ASN A 1 194 ? -3.663 -7.487 -2.052 1.00 98.19 194 ASN A C 1
ATOM 1569 O O . ASN A 1 194 ? -4.453 -6.827 -1.376 1.00 98.19 194 ASN A O 1
ATOM 1573 N N . TYR A 1 195 ? -2.354 -7.528 -1.810 1.00 97.62 195 TYR A N 1
ATOM 1574 C CA . TYR A 1 195 ? -1.685 -6.690 -0.820 1.00 97.62 195 TYR A CA 1
ATOM 1575 C C . TYR A 1 195 ? -0.803 -5.669 -1.532 1.00 97.62 195 TYR A C 1
ATOM 1577 O O . TYR A 1 195 ? 0.171 -6.019 -2.207 1.00 97.62 195 TYR A O 1
ATOM 1585 N N . ILE A 1 196 ? -1.164 -4.402 -1.398 1.00 97.69 196 ILE A N 1
ATOM 1586 C CA . ILE A 1 196 ? -0.484 -3.285 -2.034 1.00 97.69 196 ILE A CA 1
ATOM 1587 C C . ILE A 1 196 ? 0.068 -2.417 -0.917 1.00 97.69 196 ILE A C 1
ATOM 1589 O O . ILE A 1 196 ? -0.687 -1.710 -0.273 1.00 97.69 196 ILE A O 1
ATOM 1593 N N . ASP A 1 197 ? 1.368 -2.473 -0.686 1.00 95.50 197 ASP A N 1
ATOM 1594 C CA . ASP A 1 197 ? 2.077 -1.596 0.245 1.00 95.50 197 ASP A CA 1
ATOM 1595 C C . ASP A 1 197 ? 3.230 -0.994 -0.540 1.00 95.50 197 ASP A C 1
ATOM 1597 O O . ASP A 1 197 ? 3.984 -1.724 -1.193 1.00 95.50 197 ASP A O 1
ATOM 1601 N N . ASP A 1 198 ? 3.283 0.334 -0.573 1.00 95.00 198 ASP A N 1
ATOM 1602 C CA . ASP A 1 198 ? 4.156 1.072 -1.473 1.00 95.00 198 ASP A CA 1
ATOM 1603 C C . ASP A 1 198 ? 5.576 1.301 -0.926 1.00 95.00 198 ASP A C 1
ATOM 1605 O O . ASP A 1 198 ? 6.372 1.947 -1.606 1.00 95.00 198 ASP A O 1
ATOM 1609 N N . TRP A 1 199 ? 5.942 0.715 0.225 1.00 92.56 199 TRP A N 1
ATOM 1610 C CA . TRP A 1 199 ? 7.252 0.900 0.862 1.00 92.56 199 TRP A CA 1
ATOM 1611 C C . TRP A 1 199 ? 8.079 -0.376 1.022 1.00 92.56 199 TRP A C 1
ATOM 1613 O O . TRP A 1 199 ? 7.582 -1.417 1.428 1.00 92.56 199 TRP A O 1
ATOM 1623 N N . TYR A 1 200 ? 9.384 -0.327 0.736 1.00 90.12 200 TYR A N 1
ATOM 1624 C CA . TYR A 1 200 ? 10.219 -1.537 0.757 1.00 90.12 200 TYR A CA 1
ATOM 1625 C C . TYR A 1 200 ? 10.263 -2.221 2.132 1.00 90.12 200 TYR A C 1
ATOM 1627 O O . TYR A 1 200 ? 10.355 -3.445 2.211 1.00 90.12 200 TYR A O 1
ATOM 1635 N N . TYR A 1 201 ? 10.186 -1.450 3.217 1.00 87.31 201 TYR A N 1
ATOM 1636 C CA . TYR A 1 201 ? 10.209 -1.969 4.584 1.00 87.31 201 TYR A CA 1
ATOM 1637 C C . TYR A 1 201 ? 8.791 -2.297 5.088 1.00 87.31 201 TYR A C 1
ATOM 1639 O O . TYR A 1 201 ? 8.329 -1.778 6.101 1.00 87.31 201 TYR A O 1
ATOM 1647 N N . GLN A 1 202 ? 8.113 -3.179 4.353 1.00 85.56 202 GLN A N 1
ATOM 1648 C CA . GLN A 1 202 ? 6.730 -3.615 4.558 1.00 85.56 202 GLN A CA 1
ATOM 1649 C C . GLN A 1 202 ? 6.421 -3.955 6.029 1.00 85.56 202 GLN A C 1
ATOM 1651 O O . GLN A 1 202 ? 7.172 -4.687 6.697 1.00 85.56 202 GLN A O 1
ATOM 1656 N N . CYS A 1 203 ? 5.267 -3.473 6.492 1.00 83.31 203 CYS A N 1
ATOM 1657 C CA . CYS A 1 203 ? 4.857 -3.393 7.897 1.00 83.31 203 CYS A CA 1
ATOM 1658 C C . CYS A 1 203 ? 4.972 -4.712 8.696 1.00 83.31 203 CYS A C 1
ATOM 1660 O O . CYS A 1 203 ? 5.518 -4.725 9.798 1.00 83.31 203 CYS A O 1
ATOM 1662 N N . LEU A 1 204 ? 4.517 -5.846 8.146 1.00 80.00 204 LEU A N 1
ATOM 1663 C CA . LEU A 1 204 ? 4.583 -7.168 8.804 1.00 80.00 204 LEU A CA 1
ATOM 1664 C C . LEU A 1 204 ? 5.479 -8.166 8.067 1.00 80.00 204 LEU A C 1
ATOM 1666 O O . LEU A 1 204 ? 5.271 -9.378 8.130 1.00 80.00 204 LEU A O 1
ATOM 1670 N N . THR A 1 205 ? 6.461 -7.666 7.328 1.00 74.44 205 THR A N 1
ATOM 1671 C CA . THR A 1 205 ? 7.372 -8.515 6.547 1.00 74.44 205 THR A CA 1
ATOM 1672 C C . THR A 1 205 ? 8.832 -8.138 6.725 1.00 74.44 205 THR A C 1
ATOM 1674 O O . THR A 1 205 ? 9.705 -8.972 6.509 1.00 74.44 205 THR A O 1
ATOM 1677 N N . SER A 1 206 ? 9.119 -6.888 7.099 1.00 67.31 206 SER A N 1
ATOM 1678 C CA . SER A 1 206 ? 10.503 -6.410 7.160 1.00 67.31 206 SER A CA 1
ATOM 1679 C C . SER A 1 206 ? 10.769 -5.253 8.131 1.00 67.31 206 SER A C 1
ATOM 1681 O O . SER A 1 206 ? 11.925 -4.848 8.239 1.00 67.31 206 SER A O 1
ATOM 1683 N N . ASN A 1 207 ? 9.770 -4.739 8.868 1.00 61.91 207 ASN A N 1
ATOM 1684 C CA . ASN A 1 207 ? 9.960 -3.584 9.754 1.00 61.91 207 ASN A CA 1
ATOM 1685 C C . ASN A 1 207 ? 9.207 -3.655 11.098 1.00 61.91 207 ASN A C 1
ATOM 1687 O O . ASN A 1 207 ? 8.031 -4.007 11.101 1.00 61.91 207 ASN A O 1
ATOM 1691 N N . PRO A 1 208 ? 9.797 -3.183 12.213 1.00 60.78 208 PRO A N 1
ATOM 1692 C CA . PRO A 1 208 ? 11.221 -3.222 12.546 1.00 60.78 208 PRO A CA 1
ATOM 1693 C C . PRO A 1 208 ? 11.565 -4.566 13.207 1.00 60.78 208 PRO A C 1
ATOM 1695 O O . PRO A 1 208 ? 10.914 -4.967 14.167 1.00 60.78 208 PRO A O 1
ATOM 1698 N N . ASP A 1 209 ? 12.582 -5.254 12.684 1.00 73.31 209 ASP A N 1
ATOM 1699 C CA . ASP A 1 209 ? 13.241 -6.420 13.299 1.00 73.31 209 ASP A CA 1
ATOM 1700 C C . ASP A 1 209 ? 12.320 -7.541 13.821 1.00 73.31 209 ASP A C 1
ATOM 1702 O O . ASP A 1 209 ? 12.608 -8.181 14.831 1.00 73.31 209 ASP A O 1
ATOM 1706 N N . CYS A 1 210 ? 11.232 -7.822 13.101 1.00 86.06 210 CYS A N 1
ATOM 1707 C CA . CYS A 1 210 ? 10.356 -8.965 13.351 1.00 86.06 210 CYS A CA 1
ATOM 1708 C C . CYS A 1 210 ? 10.329 -9.907 12.150 1.00 86.06 210 CYS A C 1
ATOM 1710 O O . CYS A 1 210 ? 10.478 -9.482 11.006 1.00 86.06 210 CYS A O 1
ATOM 1712 N N . LYS A 1 211 ? 10.096 -11.197 12.404 1.00 89.44 211 LYS A N 1
ATOM 1713 C CA . LYS A 1 211 ? 10.019 -12.216 11.350 1.00 89.44 211 LYS A CA 1
ATOM 1714 C C . LYS A 1 211 ? 8.805 -12.052 10.441 1.00 89.44 211 LYS A C 1
ATOM 1716 O O . LYS A 1 211 ? 8.930 -12.308 9.247 1.00 89.44 211 LYS A O 1
ATOM 1721 N N . GLY A 1 212 ? 7.659 -11.644 10.993 1.00 91.06 212 GLY A N 1
ATOM 1722 C CA . GLY A 1 212 ? 6.456 -11.375 10.208 1.00 91.06 212 GLY A CA 1
ATOM 1723 C C . GLY A 1 212 ? 5.979 -12.593 9.410 1.00 91.06 212 GLY A C 1
ATOM 1724 O O . GLY A 1 212 ? 6.002 -13.714 9.915 1.00 91.06 212 GLY A O 1
ATOM 1725 N N . PHE A 1 213 ? 5.560 -12.391 8.163 1.00 92.25 213 PHE A N 1
ATOM 1726 C CA . PHE A 1 213 ? 5.242 -13.488 7.240 1.00 92.25 213 PHE A CA 1
ATOM 1727 C C . PHE A 1 213 ? 6.481 -14.014 6.499 1.00 92.25 213 PHE A C 1
ATOM 1729 O O . PHE A 1 213 ? 7.239 -13.245 5.908 1.00 92.25 213 PHE A O 1
ATOM 1736 N N . GLN A 1 214 ? 6.649 -15.337 6.457 1.00 91.06 214 GLN A N 1
ATOM 1737 C CA . GLN A 1 214 ? 7.668 -16.019 5.656 1.00 91.06 214 GLN A CA 1
ATOM 1738 C C . GLN A 1 214 ? 7.260 -16.131 4.182 1.00 91.06 214 GLN A C 1
ATOM 1740 O O . GLN A 1 214 ? 8.093 -15.927 3.291 1.00 91.06 214 GLN A O 1
ATOM 1745 N N . ASN A 1 215 ? 5.994 -16.480 3.939 1.00 92.50 215 ASN A N 1
ATOM 1746 C CA . ASN A 1 215 ? 5.397 -16.708 2.628 1.00 92.50 215 ASN A CA 1
ATOM 1747 C C . ASN A 1 215 ? 4.380 -15.614 2.284 1.00 92.50 215 ASN A C 1
ATOM 1749 O O . ASN A 1 215 ? 3.965 -14.821 3.128 1.00 92.50 215 ASN A O 1
ATOM 1753 N N . TYR A 1 216 ? 3.950 -15.580 1.021 1.00 93.31 216 TYR A N 1
ATOM 1754 C CA . TYR A 1 216 ? 2.874 -14.688 0.602 1.00 93.31 216 TYR A CA 1
ATOM 1755 C C . TYR A 1 216 ? 1.579 -14.994 1.356 1.00 93.31 216 TYR A C 1
ATOM 1757 O O . TYR A 1 216 ? 1.064 -16.108 1.292 1.00 93.31 216 TYR A O 1
ATOM 1765 N N . HIS A 1 217 ? 1.047 -13.976 2.026 1.00 93.88 217 HIS A N 1
ATOM 1766 C CA . HIS A 1 217 ? -0.258 -14.013 2.680 1.00 93.88 217 HIS A CA 1
ATOM 1767 C C . HIS A 1 217 ? -1.394 -13.601 1.729 1.00 93.88 217 HIS A C 1
ATOM 1769 O O . HIS A 1 217 ? -2.556 -13.744 2.080 1.00 93.88 217 HIS A O 1
ATOM 1775 N N . SER A 1 218 ? -1.081 -13.134 0.517 1.00 95.38 218 SER A N 1
ATOM 1776 C CA . SER A 1 218 ? -2.041 -12.715 -0.507 1.00 95.38 218 SER A CA 1
ATOM 1777 C C . SER A 1 218 ? -1.802 -13.417 -1.850 1.00 95.38 218 SER A C 1
ATOM 1779 O O . SER A 1 218 ? -0.713 -13.931 -2.121 1.00 95.38 218 SER A O 1
ATOM 1781 N N . ASN A 1 219 ? -2.807 -13.437 -2.733 1.00 96.00 219 ASN A N 1
ATOM 1782 C CA . ASN A 1 219 ? -2.627 -13.974 -4.083 1.00 96.00 219 ASN A CA 1
ATOM 1783 C C . ASN A 1 219 ? -1.739 -13.068 -4.933 1.00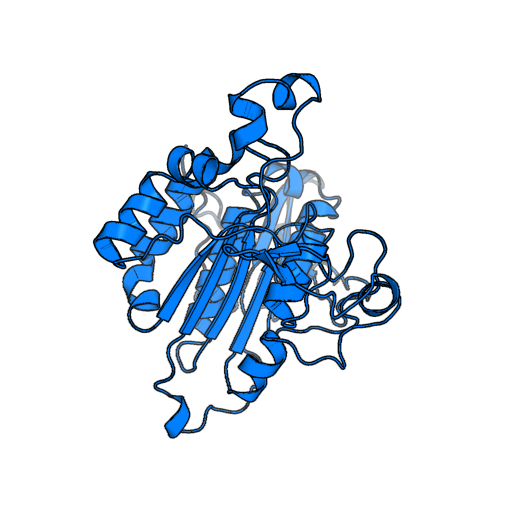 96.00 219 ASN A C 1
ATOM 1785 O O . ASN A 1 219 ? -0.966 -13.585 -5.733 1.00 96.00 219 ASN A O 1
ATOM 1789 N N . HIS A 1 220 ? -1.839 -11.753 -4.756 1.00 97.00 220 HIS A N 1
ATOM 1790 C CA . HIS A 1 220 ? -1.049 -10.739 -5.454 1.00 97.00 220 HIS A CA 1
ATOM 1791 C C . HIS A 1 220 ? -0.374 -9.809 -4.460 1.00 97.00 220 HIS A C 1
ATOM 1793 O O . HIS A 1 220 ? -0.909 -9.553 -3.380 1.00 97.00 220 HIS A O 1
ATOM 1799 N N . SER A 1 221 ? 0.816 -9.330 -4.809 1.00 95.75 221 SER A N 1
ATOM 1800 C CA . SER A 1 221 ? 1.561 -8.398 -3.971 1.00 95.75 221 SER A CA 1
ATOM 1801 C C . SER A 1 221 ? 2.283 -7.371 -4.822 1.00 95.75 221 SER A C 1
ATOM 1803 O O . SER A 1 221 ? 2.939 -7.729 -5.796 1.00 95.75 221 SER A O 1
ATOM 1805 N N . PHE A 1 222 ? 2.200 -6.108 -4.416 1.00 96.19 222 PHE A N 1
ATOM 1806 C CA . PHE A 1 222 ? 2.903 -4.999 -5.060 1.00 96.19 222 PHE A CA 1
ATOM 1807 C C . PHE A 1 222 ? 4.398 -4.923 -4.693 1.00 96.19 222 PHE A C 1
ATOM 1809 O O . PHE A 1 222 ? 5.160 -4.165 -5.294 1.00 96.19 222 PHE A O 1
ATOM 1816 N N . PHE A 1 223 ? 4.857 -5.744 -3.744 1.00 93.62 223 PHE A N 1
ATOM 1817 C CA . PHE A 1 223 ? 6.222 -5.700 -3.220 1.00 93.62 223 PHE A CA 1
ATOM 1818 C C . PHE A 1 223 ? 7.339 -5.826 -4.282 1.00 93.62 223 PHE A C 1
ATOM 1820 O O . PHE A 1 223 ? 8.354 -5.131 -4.153 1.00 93.62 223 PHE A O 1
ATOM 1827 N N . PRO A 1 224 ? 7.207 -6.625 -5.367 1.00 94.00 224 PRO A N 1
ATOM 1828 C CA . PRO A 1 224 ? 8.208 -6.624 -6.431 1.00 94.00 224 PRO A CA 1
ATOM 1829 C C . PRO A 1 224 ? 8.337 -5.265 -7.131 1.00 94.00 224 PRO A C 1
ATOM 1831 O O . PRO A 1 224 ? 9.463 -4.851 -7.397 1.00 94.00 224 PRO A O 1
ATOM 1834 N N . PHE A 1 225 ? 7.236 -4.534 -7.368 1.00 94.75 225 PHE A N 1
ATOM 1835 C CA . PHE A 1 225 ? 7.304 -3.174 -7.919 1.00 94.75 225 PHE A CA 1
ATOM 1836 C C . PHE A 1 225 ? 8.128 -2.270 -7.014 1.00 94.75 225 PHE A C 1
ATOM 1838 O O . PHE A 1 225 ? 9.053 -1.612 -7.483 1.00 94.75 225 PHE A O 1
ATOM 1845 N N . VAL A 1 226 ? 7.827 -2.270 -5.715 1.00 93.12 226 VAL A N 1
ATOM 1846 C CA . VAL A 1 226 ? 8.523 -1.428 -4.737 1.00 93.12 226 VAL A CA 1
ATOM 1847 C C . VAL A 1 226 ? 9.992 -1.815 -4.614 1.00 93.12 226 VAL A C 1
ATOM 1849 O O . VAL A 1 226 ? 10.858 -0.950 -4.519 1.00 93.12 226 VAL A O 1
ATOM 1852 N N . SER A 1 227 ? 10.308 -3.106 -4.714 1.00 91.06 227 SER A N 1
ATOM 1853 C CA . SER A 1 227 ? 11.690 -3.583 -4.761 1.00 91.06 227 SER A CA 1
ATOM 1854 C C . SER A 1 227 ? 12.442 -3.027 -5.971 1.00 91.06 227 SER A C 1
ATOM 1856 O O . SER A 1 227 ? 13.567 -2.558 -5.821 1.00 91.06 227 SER A O 1
ATOM 1858 N N . ILE A 1 228 ? 11.831 -3.010 -7.161 1.00 91.62 228 ILE A N 1
ATOM 1859 C CA . ILE A 1 228 ? 12.435 -2.372 -8.342 1.00 91.62 228 ILE A CA 1
ATOM 1860 C C . ILE A 1 228 ? 12.536 -0.868 -8.112 1.00 91.62 228 ILE A C 1
ATOM 1862 O O . ILE A 1 228 ? 13.599 -0.294 -8.307 1.00 91.62 228 ILE A O 1
ATOM 1866 N N . PHE A 1 229 ? 11.455 -0.226 -7.677 1.00 92.12 229 PHE A N 1
ATOM 1867 C CA . PHE A 1 229 ? 11.388 1.212 -7.465 1.00 92.12 229 PHE A CA 1
ATOM 1868 C C . PHE A 1 229 ? 12.488 1.666 -6.498 1.00 92.12 229 PHE A C 1
ATOM 1870 O O . PHE A 1 229 ? 13.324 2.493 -6.844 1.00 92.12 229 PHE A O 1
ATOM 1877 N N . GLU A 1 230 ? 12.599 1.085 -5.315 1.00 90.81 230 GLU A N 1
ATOM 1878 C CA . GLU A 1 230 ? 13.563 1.553 -4.322 1.00 90.81 230 GLU A CA 1
ATOM 1879 C C . GLU A 1 230 ? 14.986 1.020 -4.540 1.00 90.81 230 GLU A C 1
ATOM 1881 O O . GLU A 1 230 ? 15.939 1.669 -4.102 1.00 90.81 230 GLU A O 1
ATOM 1886 N N . LYS A 1 231 ? 15.163 -0.126 -5.219 1.00 87.06 231 LYS A N 1
ATOM 1887 C CA . LYS A 1 231 ? 16.471 -0.802 -5.331 1.00 87.06 231 LYS A CA 1
ATOM 1888 C C . LYS A 1 231 ? 17.044 -0.929 -6.746 1.00 87.06 231 LYS A C 1
ATOM 1890 O O . LYS A 1 231 ? 18.177 -1.382 -6.858 1.00 87.06 231 LYS A O 1
ATOM 1895 N N . THR A 1 232 ? 16.345 -0.559 -7.828 1.00 81.69 232 THR A N 1
ATOM 1896 C CA . THR A 1 232 ? 16.983 -0.552 -9.166 1.00 81.69 232 THR A CA 1
ATOM 1897 C C . THR A 1 232 ? 18.063 0.523 -9.233 1.00 81.69 232 THR A C 1
ATOM 1899 O O . THR A 1 232 ? 17.927 1.604 -8.654 1.00 81.69 232 THR A O 1
ATOM 1902 N N . ASP A 1 233 ? 19.123 0.240 -9.982 1.00 75.25 233 ASP A N 1
ATOM 1903 C CA . ASP A 1 233 ? 20.275 1.122 -10.153 1.00 75.25 233 ASP A CA 1
ATOM 1904 C C . ASP A 1 233 ? 20.242 1.931 -11.454 1.00 75.25 233 ASP A C 1
ATOM 1906 O O . ASP A 1 233 ? 21.049 2.848 -11.607 1.00 75.25 233 ASP A O 1
ATOM 1910 N N . LEU A 1 234 ? 19.292 1.667 -12.362 1.00 82.31 234 LEU A N 1
ATOM 1911 C CA . LEU A 1 234 ? 19.171 2.436 -13.603 1.00 82.31 234 LEU A CA 1
ATOM 1912 C C . LEU A 1 234 ? 18.800 3.885 -13.295 1.00 82.31 234 LEU A C 1
ATOM 1914 O O . LEU A 1 234 ? 17.713 4.188 -12.785 1.00 82.31 234 LEU A O 1
ATOM 1918 N N . LYS A 1 235 ? 19.720 4.794 -13.624 1.00 83.81 235 LYS A N 1
ATOM 1919 C CA . LYS A 1 235 ? 19.549 6.225 -13.382 1.00 83.81 235 LYS A CA 1
ATOM 1920 C C . LYS A 1 235 ? 18.384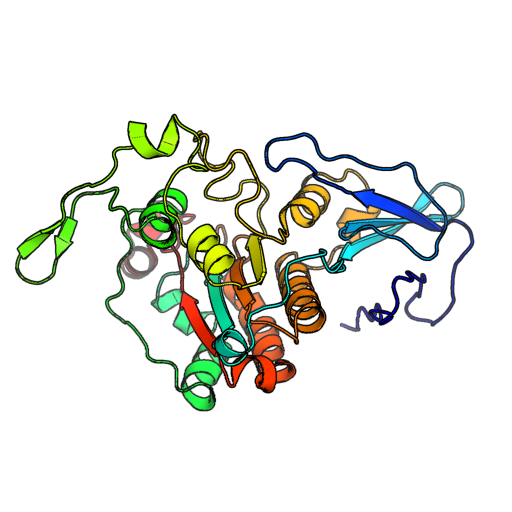 6.766 -14.203 1.00 83.81 235 LYS A C 1
ATOM 1922 O O . LYS A 1 235 ? 17.558 7.494 -13.664 1.00 83.81 235 LYS A O 1
ATOM 1927 N N . ILE A 1 236 ? 18.266 6.352 -15.463 1.00 83.38 236 ILE A N 1
ATOM 1928 C CA . ILE A 1 236 ? 17.183 6.829 -16.325 1.00 83.38 236 ILE A CA 1
ATOM 1929 C C . ILE A 1 236 ? 15.812 6.352 -15.845 1.00 83.38 236 ILE A C 1
ATOM 1931 O O . ILE A 1 236 ? 14.838 7.096 -15.920 1.00 83.38 236 ILE A O 1
ATOM 1935 N N . THR A 1 237 ? 15.736 5.133 -15.295 1.00 81.19 237 THR A N 1
ATOM 1936 C CA . THR A 1 237 ? 14.500 4.637 -14.696 1.00 81.19 237 THR A CA 1
ATOM 1937 C C . THR A 1 237 ? 14.146 5.516 -13.512 1.00 81.19 237 THR A C 1
ATOM 1939 O O . THR A 1 237 ? 13.003 5.929 -13.448 1.00 81.19 237 THR A O 1
ATOM 1942 N N . LYS A 1 238 ? 15.098 5.854 -12.620 1.00 83.38 238 LYS A N 1
ATOM 1943 C CA . LYS A 1 238 ? 14.892 6.792 -11.490 1.00 83.38 238 LYS A CA 1
ATOM 1944 C C . LYS A 1 238 ? 14.336 8.145 -11.929 1.00 83.38 238 LYS A C 1
ATOM 1946 O O . LYS A 1 238 ? 13.452 8.666 -11.260 1.00 83.38 238 LYS A O 1
ATOM 1951 N N . GLU A 1 239 ? 14.830 8.685 -13.037 1.00 80.94 239 GLU A N 1
ATOM 1952 C CA . GLU A 1 239 ? 14.420 9.994 -13.561 1.00 80.94 239 GLU A CA 1
ATOM 1953 C C . GLU A 1 239 ? 13.014 9.986 -14.182 1.00 80.94 239 GLU A C 1
ATOM 1955 O O . GLU A 1 239 ? 12.299 10.980 -14.092 1.00 80.94 239 GLU A O 1
ATOM 1960 N N . HIS A 1 240 ? 12.596 8.868 -14.776 1.00 77.31 240 HIS A N 1
ATOM 1961 C CA . HIS A 1 240 ? 11.312 8.739 -15.475 1.00 77.31 240 HIS A CA 1
ATOM 1962 C C . HIS A 1 240 ? 10.210 8.049 -14.659 1.00 77.31 240 HIS A C 1
ATOM 1964 O O . HIS A 1 240 ? 9.157 7.704 -15.205 1.00 77.31 240 HIS A O 1
ATOM 1970 N N . ARG A 1 241 ? 10.414 7.817 -13.356 1.00 77.88 241 ARG A N 1
ATOM 1971 C CA . ARG A 1 241 ? 9.382 7.172 -12.533 1.00 77.88 241 ARG A CA 1
ATOM 1972 C C . ARG A 1 241 ? 8.215 8.110 -12.298 1.00 77.88 241 ARG A C 1
ATOM 1974 O O . ARG A 1 241 ? 8.385 9.281 -11.973 1.00 77.88 241 ARG A O 1
ATOM 1981 N N . ARG A 1 242 ? 7.019 7.540 -12.362 1.00 83.75 242 ARG A N 1
ATOM 1982 C CA . ARG A 1 242 ? 5.852 8.113 -11.693 1.00 83.75 242 ARG A CA 1
ATOM 1983 C C . ARG A 1 242 ? 5.950 7.917 -10.183 1.00 83.75 242 ARG A C 1
ATOM 1985 O O . ARG A 1 242 ? 6.681 7.042 -9.715 1.00 83.75 242 ARG A O 1
ATOM 1992 N N . GLU A 1 243 ? 5.167 8.687 -9.439 1.00 89.88 243 GLU A N 1
ATOM 1993 C CA . GLU A 1 243 ? 5.022 8.473 -8.003 1.00 89.88 243 GLU A CA 1
ATOM 1994 C C . GLU A 1 243 ? 4.467 7.070 -7.711 1.00 89.88 243 GLU A C 1
ATOM 1996 O O . GLU A 1 243 ? 3.585 6.568 -8.412 1.00 89.88 243 GLU A O 1
ATOM 2001 N N . VAL A 1 244 ? 5.015 6.426 -6.679 1.00 93.38 244 VAL A N 1
ATOM 2002 C CA . VAL A 1 244 ? 4.753 5.015 -6.361 1.00 93.38 244 VAL A CA 1
ATOM 2003 C C . VAL A 1 244 ? 3.275 4.749 -6.049 1.00 93.38 244 VAL A C 1
ATOM 2005 O O . VAL A 1 244 ? 2.726 3.769 -6.541 1.00 93.38 244 VAL A O 1
ATOM 2008 N N . HIS A 1 245 ? 2.594 5.662 -5.352 1.00 93.50 245 HIS A N 1
ATOM 2009 C CA . HIS A 1 245 ? 1.171 5.532 -5.032 1.00 93.50 245 HIS A CA 1
ATOM 2010 C C . HIS A 1 245 ? 0.271 5.581 -6.283 1.00 93.50 245 HIS A C 1
ATOM 2012 O O . HIS A 1 245 ? -0.770 4.935 -6.325 1.00 93.50 245 HIS A O 1
ATOM 2018 N N . LEU A 1 246 ? 0.677 6.284 -7.349 1.00 95.38 246 LEU A N 1
ATOM 2019 C CA . LEU A 1 246 ? -0.054 6.268 -8.624 1.00 95.38 246 LEU A CA 1
ATOM 2020 C C . LEU A 1 246 ? 0.107 4.919 -9.329 1.00 95.38 246 LEU A C 1
ATOM 2022 O O . LEU A 1 246 ? -0.844 4.401 -9.909 1.00 95.38 246 LEU A O 1
ATOM 2026 N N . ALA A 1 247 ? 1.308 4.338 -9.256 1.00 95.25 247 ALA A N 1
ATOM 2027 C CA . ALA A 1 247 ? 1.554 2.988 -9.751 1.00 95.25 247 ALA A CA 1
ATOM 2028 C C . ALA A 1 247 ? 0.770 1.934 -8.961 1.00 95.25 247 ALA A C 1
ATOM 2030 O O . ALA A 1 247 ? 0.258 0.983 -9.542 1.00 95.25 247 ALA A O 1
ATOM 2031 N N . ALA A 1 248 ? 0.665 2.129 -7.649 1.00 97.44 248 ALA A N 1
ATOM 2032 C CA . ALA A 1 248 ? -0.091 1.278 -6.749 1.00 97.44 248 ALA A CA 1
ATOM 2033 C C . ALA A 1 248 ? -1.601 1.332 -7.053 1.00 97.44 248 ALA A C 1
ATOM 2035 O O . ALA A 1 248 ? -2.241 0.283 -7.101 1.00 97.44 248 ALA A O 1
ATOM 2036 N N . LEU A 1 249 ? -2.163 2.523 -7.317 1.00 97.69 249 LEU A N 1
ATOM 2037 C CA . LEU A 1 249 ? -3.558 2.666 -7.754 1.00 97.69 249 LEU A CA 1
ATOM 2038 C C . LEU A 1 249 ? -3.812 1.982 -9.102 1.00 97.69 249 LEU A C 1
ATOM 2040 O O . LEU A 1 249 ? -4.793 1.259 -9.223 1.00 97.69 249 LEU A O 1
ATOM 2044 N N . GLU A 1 250 ? -2.932 2.140 -10.096 1.00 96.25 250 GLU A N 1
ATOM 2045 C CA . GLU A 1 250 ? -3.097 1.418 -11.370 1.00 96.25 250 GLU A CA 1
ATOM 2046 C C . GLU A 1 250 ? -3.042 -0.102 -11.162 1.00 96.25 250 GLU A C 1
ATOM 2048 O O . GLU A 1 250 ? -3.860 -0.838 -11.705 1.00 96.25 250 GLU A O 1
ATOM 2053 N N . TYR A 1 251 ? -2.111 -0.590 -10.342 1.00 97.75 251 TYR A N 1
ATOM 2054 C CA . TYR A 1 251 ? -2.016 -2.017 -10.038 1.00 97.75 251 TYR A CA 1
ATOM 2055 C C . TYR A 1 251 ? -3.270 -2.553 -9.328 1.00 97.75 251 TYR A C 1
ATOM 2057 O O . TYR A 1 251 ? -3.674 -3.694 -9.563 1.00 97.75 251 TYR A O 1
ATOM 2065 N N . PHE A 1 252 ? -3.918 -1.733 -8.494 1.00 98.31 252 PHE A N 1
ATOM 2066 C CA . PHE A 1 252 ? -5.236 -2.044 -7.941 1.00 98.31 252 PHE A CA 1
ATOM 2067 C C . PHE A 1 252 ? -6.263 -2.195 -9.077 1.00 98.31 252 PHE A C 1
ATOM 2069 O O . PHE A 1 252 ? -6.900 -3.243 -9.173 1.00 98.31 252 PHE A O 1
ATOM 2076 N N . GLU A 1 253 ? -6.389 -1.226 -9.983 1.00 97.19 253 GLU A N 1
ATOM 2077 C CA . GLU A 1 253 ? -7.351 -1.301 -11.101 1.00 97.19 253 GLU A CA 1
ATOM 2078 C C . GLU A 1 253 ? -7.148 -2.543 -11.967 1.00 97.19 253 GLU A C 1
ATOM 2080 O O . GLU A 1 253 ? -8.088 -3.310 -12.177 1.00 97.19 253 GLU A O 1
ATOM 2085 N N . GLN A 1 254 ? -5.903 -2.794 -12.385 1.00 96.94 254 GLN A N 1
ATOM 2086 C CA . GLN A 1 254 ? -5.532 -3.976 -13.165 1.00 96.94 254 GLN A CA 1
ATOM 2087 C C . GLN A 1 254 ? -5.954 -5.270 -12.449 1.00 96.94 254 GLN A C 1
ATOM 2089 O O . GLN A 1 254 ? -6.402 -6.227 -13.083 1.00 96.94 254 GLN A O 1
ATOM 2094 N N . PHE A 1 255 ? -5.832 -5.312 -11.118 1.00 98.00 255 PHE A N 1
ATOM 2095 C CA . PHE A 1 255 ? -6.223 -6.470 -10.316 1.00 98.00 255 PHE A CA 1
ATOM 2096 C C . PHE A 1 255 ? -7.736 -6.636 -10.268 1.00 98.00 255 PHE A C 1
ATOM 2098 O O . PHE A 1 255 ? -8.242 -7.751 -10.420 1.00 98.00 255 PHE A O 1
ATOM 2105 N N . ALA A 1 256 ? -8.459 -5.540 -10.064 1.00 95.81 256 ALA A N 1
ATOM 2106 C CA . ALA A 1 256 ? -9.905 -5.580 -9.998 1.00 95.81 256 ALA A CA 1
ATOM 2107 C C . ALA A 1 256 ? -10.534 -6.028 -11.319 1.00 95.81 256 ALA A C 1
ATOM 2109 O O . ALA A 1 256 ? -11.436 -6.869 -11.310 1.00 95.81 256 ALA A O 1
ATOM 2110 N N . GLU A 1 257 ? -10.004 -5.540 -12.440 1.00 94.62 257 GLU A N 1
ATOM 2111 C CA . GLU A 1 257 ? -10.434 -5.924 -13.782 1.00 94.62 257 GLU A CA 1
ATOM 2112 C C . GLU A 1 257 ? -10.152 -7.410 -14.065 1.00 94.62 257 GLU A C 1
ATOM 2114 O O . GLU A 1 257 ? -11.052 -8.161 -14.464 1.00 94.62 257 GLU A O 1
ATOM 2119 N N . ALA A 1 258 ? -8.925 -7.865 -13.778 1.00 95.19 258 ALA A N 1
ATOM 2120 C CA . ALA A 1 258 ? -8.479 -9.236 -14.033 1.00 95.19 258 ALA A CA 1
ATOM 2121 C C . ALA A 1 258 ? -9.273 -10.308 -13.261 1.00 95.19 258 ALA A C 1
ATOM 2123 O O . ALA A 1 258 ? -9.309 -11.468 -13.680 1.00 95.19 258 ALA A O 1
ATOM 2124 N N . TYR A 1 259 ? -9.909 -9.931 -12.147 1.00 94.44 259 TYR A N 1
ATOM 2125 C CA . TYR A 1 259 ? -10.696 -10.817 -11.285 1.00 94.44 259 TYR A CA 1
ATOM 2126 C C . TYR A 1 259 ? -12.149 -10.350 -11.112 1.00 94.44 259 TYR A C 1
ATOM 2128 O O . TYR A 1 259 ? -12.755 -10.540 -10.058 1.00 94.44 259 TYR A O 1
ATOM 2136 N N . SER A 1 260 ? -12.743 -9.779 -12.159 1.00 91.06 260 SER A N 1
ATOM 2137 C CA . SER A 1 260 ? -14.158 -9.367 -12.181 1.00 91.06 260 SER A CA 1
ATOM 2138 C C . SER A 1 260 ? -15.165 -10.521 -12.006 1.00 91.06 260 SER A C 1
ATOM 2140 O O . SER A 1 260 ? -16.331 -10.290 -11.697 1.00 91.06 260 SER A O 1
ATOM 2142 N N . ASP A 1 261 ? -14.741 -11.782 -12.156 1.00 89.62 261 ASP A N 1
ATOM 2143 C CA . AS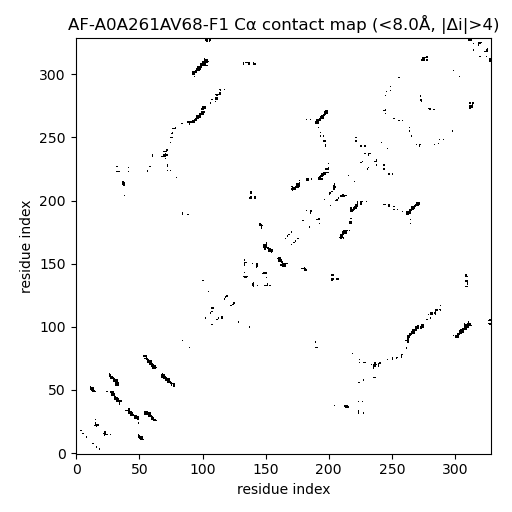P A 1 261 ? -15.599 -12.972 -12.063 1.00 89.62 261 ASP A CA 1
ATOM 2144 C C . ASP A 1 261 ? -15.774 -13.537 -10.637 1.00 89.62 261 ASP A C 1
ATOM 2146 O O . ASP A 1 261 ? -16.407 -14.590 -10.465 1.00 89.62 261 ASP A O 1
ATOM 2150 N N . ARG A 1 262 ? -15.193 -12.885 -9.622 1.00 92.06 262 ARG A N 1
ATOM 2151 C CA . ARG A 1 262 ? -15.089 -13.390 -8.244 1.00 92.06 262 ARG A CA 1
ATOM 2152 C C . ARG A 1 262 ? -14.974 -12.262 -7.209 1.00 92.06 262 ARG A C 1
ATOM 2154 O O . ARG A 1 262 ? -14.587 -11.152 -7.570 1.00 92.06 262 ARG A O 1
ATOM 2161 N N . PRO A 1 263 ? -15.254 -12.549 -5.924 1.00 95.00 263 PRO A N 1
ATOM 2162 C CA . PRO A 1 263 ? -15.054 -11.569 -4.865 1.00 95.00 263 PRO A CA 1
ATOM 2163 C C . PRO A 1 263 ? -13.564 -11.271 -4.643 1.00 95.00 263 PRO A C 1
ATOM 2165 O O . PRO A 1 263 ? -12.702 -12.149 -4.777 1.00 95.00 263 PRO A O 1
ATOM 2168 N N . LYS A 1 264 ? -13.265 -10.020 -4.304 1.00 96.94 264 LYS A N 1
ATOM 2169 C CA . LYS A 1 264 ? -11.916 -9.466 -4.176 1.00 96.94 264 LYS A CA 1
ATOM 2170 C C . LYS A 1 264 ? -11.717 -8.843 -2.809 1.00 96.94 264 LYS A C 1
ATOM 2172 O O . LYS A 1 264 ? -12.602 -8.171 -2.288 1.00 96.94 264 LYS A O 1
ATOM 2177 N N . PHE A 1 265 ? -10.548 -9.083 -2.232 1.00 98.19 265 PHE A N 1
ATOM 2178 C CA . PHE A 1 265 ? -10.104 -8.406 -1.024 1.00 98.19 265 PHE A CA 1
ATOM 2179 C C . PHE A 1 265 ? -8.803 -7.673 -1.331 1.00 98.19 265 PHE A C 1
ATOM 2181 O O . PHE A 1 265 ? -7.810 -8.301 -1.701 1.00 98.19 265 PHE A O 1
ATOM 2188 N N . VAL A 1 266 ? -8.815 -6.349 -1.215 1.00 98.62 266 VAL A N 1
ATOM 2189 C CA . VAL A 1 266 ? -7.626 -5.521 -1.432 1.00 98.62 266 VAL A CA 1
ATOM 2190 C C . VAL A 1 266 ? -7.301 -4.789 -0.149 1.00 98.62 266 VAL A C 1
ATOM 2192 O O . VAL A 1 266 ? -8.144 -4.080 0.398 1.00 98.62 266 VAL A O 1
ATOM 2195 N N . TRP A 1 267 ? -6.060 -4.941 0.295 1.00 98.31 267 TRP A N 1
ATOM 2196 C CA . TRP A 1 267 ? -5.476 -4.090 1.315 1.00 98.31 267 TRP A CA 1
ATOM 2197 C C . TRP A 1 267 ? -4.438 -3.194 0.653 1.00 98.31 267 TRP A C 1
ATOM 2199 O O . TRP A 1 267 ? -3.358 -3.653 0.279 1.00 98.31 267 TRP A O 1
ATOM 2209 N N . TYR A 1 268 ? -4.802 -1.931 0.473 1.00 98.19 268 TYR A N 1
ATOM 2210 C CA . TYR A 1 268 ? -3.963 -0.878 -0.075 1.00 98.19 268 TYR A CA 1
ATOM 2211 C C . TYR A 1 268 ? -3.413 -0.032 1.073 1.00 98.19 268 TYR A C 1
ATOM 2213 O O . TYR A 1 268 ? -4.183 0.526 1.844 1.00 98.19 268 TYR A O 1
ATOM 2221 N N . TRP A 1 269 ? -2.095 0.062 1.190 1.00 97.44 269 TRP A N 1
ATOM 2222 C CA . TRP A 1 269 ? -1.366 0.770 2.233 1.00 97.44 269 TRP A CA 1
ATOM 2223 C C . TRP A 1 269 ? -0.394 1.756 1.579 1.00 97.44 269 TRP A C 1
ATOM 2225 O O . TRP A 1 269 ? 0.653 1.379 1.057 1.00 97.44 269 TRP A O 1
ATOM 2235 N N . SER A 1 270 ? -0.754 3.037 1.591 1.00 96.88 270 SER A N 1
ATOM 2236 C CA . SER A 1 270 ? 0.076 4.115 1.048 1.00 96.88 270 SER A CA 1
ATOM 2237 C C . SER A 1 270 ? 0.933 4.723 2.148 1.00 96.88 270 SER A C 1
ATOM 2239 O O . SER A 1 270 ? 0.424 5.430 3.016 1.00 96.88 270 SER A O 1
ATOM 2241 N N . VAL A 1 271 ? 2.230 4.444 2.112 1.00 95.00 271 VAL A N 1
ATOM 2242 C CA . VAL A 1 271 ? 3.228 4.887 3.087 1.00 95.00 271 VAL A CA 1
ATOM 2243 C C . VAL A 1 271 ? 3.928 6.153 2.597 1.00 95.00 271 VAL A C 1
ATOM 2245 O O . VAL A 1 271 ? 4.008 7.156 3.313 1.00 95.00 271 VAL A O 1
ATOM 2248 N N . HIS A 1 272 ? 4.399 6.159 1.344 1.00 93.31 272 HIS A N 1
ATOM 2249 C CA . HIS A 1 272 ? 5.262 7.230 0.811 1.00 93.31 272 HIS A CA 1
ATOM 2250 C C . HIS A 1 272 ? 4.602 8.608 0.750 1.00 93.31 272 HIS A C 1
ATOM 2252 O O . HIS A 1 272 ? 5.299 9.627 0.703 1.00 93.31 272 HIS A O 1
ATOM 2258 N N . VAL A 1 273 ? 3.270 8.670 0.717 1.00 94.62 273 VAL A N 1
ATOM 2259 C CA . VAL A 1 273 ? 2.542 9.946 0.638 1.00 94.62 273 VAL A CA 1
ATOM 2260 C C . VAL A 1 273 ? 2.683 10.773 1.915 1.00 94.62 273 VAL A C 1
ATOM 2262 O O . VAL A 1 273 ? 2.875 11.982 1.823 1.00 94.62 273 VAL A O 1
ATOM 2265 N N . ALA A 1 274 ? 2.661 10.139 3.089 1.00 94.31 274 ALA A N 1
ATOM 2266 C CA . ALA A 1 274 ? 2.446 10.830 4.361 1.00 94.31 274 ALA A CA 1
ATOM 2267 C C . ALA A 1 274 ? 3.467 10.491 5.457 1.00 94.31 274 ALA A C 1
ATOM 2269 O O . ALA A 1 274 ? 3.766 11.365 6.271 1.00 94.31 274 ALA A O 1
ATOM 2270 N N . HIS A 1 275 ? 4.073 9.295 5.447 1.00 93.69 275 HIS A N 1
ATOM 2271 C CA . HIS A 1 275 ? 4.889 8.783 6.562 1.00 93.69 275 HIS A CA 1
ATOM 2272 C C . HIS A 1 275 ? 5.971 9.767 7.057 1.00 93.69 275 HIS A C 1
ATOM 2274 O O . HIS A 1 275 ? 6.187 9.937 8.257 1.00 93.69 275 HIS A O 1
ATOM 2280 N N . HIS A 1 276 ? 6.621 10.490 6.138 1.00 91.44 276 HIS A N 1
ATOM 2281 C CA . HIS A 1 276 ? 7.644 11.497 6.459 1.00 91.44 276 HIS A CA 1
ATOM 2282 C C . HIS A 1 276 ? 7.209 12.950 6.235 1.00 91.44 276 HIS A C 1
ATOM 2284 O O . HIS A 1 276 ? 7.996 13.869 6.466 1.00 91.44 276 HIS A O 1
ATOM 2290 N N . TYR A 1 277 ? 5.978 13.183 5.778 1.00 91.06 277 TYR A N 1
ATOM 2291 C CA . TYR A 1 277 ? 5.539 14.482 5.280 1.00 91.06 277 TYR A CA 1
ATOM 2292 C C . TYR A 1 277 ? 4.161 14.845 5.833 1.00 91.06 277 TYR A C 1
ATOM 2294 O O . TYR A 1 277 ? 3.148 14.390 5.313 1.00 91.06 277 TYR A O 1
ATOM 2302 N N . LEU A 1 278 ? 4.119 15.758 6.809 1.00 89.44 278 LEU A N 1
ATOM 2303 C CA . LEU A 1 278 ? 2.867 16.235 7.417 1.00 89.44 278 LEU A CA 1
ATOM 2304 C C . LEU A 1 278 ? 1.844 16.722 6.377 1.00 89.44 278 LEU A C 1
ATOM 2306 O O . LEU A 1 278 ? 0.651 16.480 6.511 1.00 89.44 278 LEU A O 1
ATOM 2310 N N . MET A 1 279 ? 2.315 17.404 5.332 1.00 90.12 279 MET A N 1
ATOM 2311 C CA . MET A 1 279 ? 1.450 17.904 4.261 1.00 90.12 279 MET A CA 1
ATOM 2312 C C . MET A 1 279 ? 1.395 16.977 3.050 1.00 90.12 279 MET A C 1
ATOM 2314 O O . MET A 1 279 ? 0.568 17.207 2.188 1.00 90.12 279 MET A O 1
ATOM 2318 N N . GLY A 1 280 ? 2.224 15.930 2.974 1.00 91.56 280 GLY A N 1
ATOM 2319 C CA . GLY A 1 280 ? 2.444 15.186 1.730 1.00 91.56 280 GLY A CA 1
ATOM 2320 C C . GLY A 1 280 ? 1.240 14.395 1.218 1.00 91.56 280 GLY A C 1
ATOM 2321 O O . GLY A 1 280 ? 1.220 14.043 0.044 1.00 91.56 280 GLY A O 1
ATOM 2322 N N . ALA A 1 281 ? 0.235 14.138 2.060 1.00 94.06 281 ALA A N 1
ATOM 2323 C CA . ALA A 1 281 ? -1.006 13.486 1.645 1.00 94.06 281 ALA A CA 1
ATOM 2324 C C . ALA A 1 281 ? -1.864 14.348 0.698 1.00 94.06 281 ALA A C 1
ATOM 2326 O O . ALA A 1 281 ? -2.706 13.802 -0.010 1.00 94.06 281 ALA A O 1
ATOM 2327 N N . ASP A 1 282 ? -1.652 15.668 0.650 1.00 94.69 282 ASP A N 1
ATOM 2328 C CA . ASP A 1 282 ? -2.399 16.587 -0.221 1.00 94.69 282 ASP A CA 1
ATOM 2329 C C . ASP A 1 282 ? -2.298 16.220 -1.712 1.00 94.69 282 ASP A C 1
ATOM 2331 O O . ASP A 1 282 ? -3.279 16.299 -2.455 1.00 94.69 282 ASP A O 1
ATOM 2335 N N . ARG A 1 283 ? -1.131 15.730 -2.143 1.00 95.12 283 ARG A N 1
ATOM 2336 C CA . ARG A 1 283 ? -0.886 15.277 -3.517 1.00 95.12 283 ARG A CA 1
ATOM 2337 C C . ARG A 1 283 ? -1.640 13.999 -3.878 1.00 95.12 283 ARG A C 1
ATOM 2339 O O . ARG A 1 283 ? -1.738 13.688 -5.060 1.00 95.12 283 ARG A O 1
ATOM 2346 N N . PHE A 1 284 ? -2.182 13.278 -2.892 1.00 97.12 284 PHE A N 1
ATOM 2347 C CA . PHE A 1 284 ? -2.940 12.048 -3.113 1.00 97.12 284 PHE A CA 1
ATOM 2348 C C . PHE A 1 284 ? -4.455 12.267 -3.193 1.00 97.12 284 PHE A C 1
ATOM 2350 O O . PHE A 1 284 ? -5.143 11.421 -3.757 1.00 97.12 284 PHE A O 1
ATOM 2357 N N . ASP A 1 285 ? -4.978 13.409 -2.729 1.00 98.25 285 ASP A N 1
ATOM 2358 C CA . ASP A 1 285 ? -6.425 13.678 -2.724 1.00 98.25 285 ASP A CA 1
ATOM 2359 C C . ASP A 1 285 ? -7.035 13.632 -4.126 1.00 98.25 285 ASP A C 1
ATOM 2361 O O . ASP A 1 285 ? -8.007 12.926 -4.378 1.00 98.25 285 ASP A O 1
ATOM 2365 N N . GLN A 1 286 ? -6.436 14.358 -5.073 1.00 98.25 286 GLN A N 1
ATOM 2366 C CA . GLN A 1 286 ? -6.949 14.404 -6.441 1.00 98.25 286 GLN A CA 1
ATOM 2367 C C . GLN A 1 286 ? -6.809 13.044 -7.158 1.00 98.25 286 GLN A C 1
ATOM 2369 O O . GLN A 1 286 ? -7.813 12.577 -7.698 1.00 98.25 286 GLN A O 1
ATOM 2374 N N . PRO A 1 287 ? -5.643 12.363 -7.144 1.00 97.94 287 PRO A N 1
ATOM 2375 C CA . PRO A 1 287 ? -5.522 11.039 -7.753 1.00 97.94 287 PRO A CA 1
ATOM 2376 C C . PRO A 1 287 ? -6.441 9.973 -7.150 1.00 97.94 287 PRO A C 1
ATOM 2378 O O . PRO A 1 287 ? -6.982 9.153 -7.896 1.00 97.94 287 PRO A O 1
ATOM 2381 N N . LEU A 1 288 ? -6.624 9.971 -5.824 1.00 98.38 288 LEU A N 1
ATOM 2382 C CA . LEU A 1 288 ? -7.500 9.015 -5.152 1.00 98.38 288 LEU A CA 1
ATOM 2383 C C . LEU A 1 288 ? -8.969 9.286 -5.489 1.00 98.38 288 LEU A C 1
ATOM 2385 O O . LEU A 1 288 ? -9.684 8.351 -5.841 1.00 98.38 288 LEU A O 1
ATOM 2389 N N . LEU A 1 289 ? -9.406 10.549 -5.480 1.00 98.62 289 LEU A N 1
ATOM 2390 C CA . LEU A 1 289 ? -10.742 10.928 -5.943 1.00 98.62 289 LEU A CA 1
ATOM 2391 C C . LEU A 1 289 ? -11.002 10.451 -7.376 1.00 98.62 289 LEU A C 1
ATOM 2393 O O . LEU A 1 289 ? -12.032 9.838 -7.643 1.00 98.62 289 LEU A O 1
ATOM 2397 N N . GLU A 1 290 ? -10.074 10.717 -8.296 1.00 98.56 290 GLU A N 1
ATOM 2398 C CA . GLU A 1 290 ? -10.210 10.316 -9.698 1.00 98.56 290 GLU A CA 1
ATOM 2399 C C . GLU A 1 290 ? -10.285 8.796 -9.849 1.00 98.56 290 GLU A C 1
ATOM 2401 O O . GLU A 1 290 ? -11.067 8.307 -10.661 1.00 98.56 290 GLU A O 1
ATOM 2406 N N . PHE A 1 291 ? -9.505 8.050 -9.061 1.00 98.38 291 PHE A N 1
ATOM 2407 C CA . PHE A 1 291 ? -9.584 6.591 -8.986 1.00 98.38 291 PHE A CA 1
ATOM 2408 C C . PHE A 1 291 ? -10.958 6.119 -8.494 1.00 98.38 291 PHE A C 1
ATOM 2410 O O . PHE A 1 291 ? -11.559 5.245 -9.118 1.00 98.38 291 PHE A O 1
ATOM 2417 N N . LEU A 1 292 ? -11.498 6.713 -7.428 1.00 98.25 292 LEU A N 1
ATOM 2418 C CA . LEU A 1 292 ? -12.820 6.343 -6.913 1.00 98.25 292 LEU A CA 1
ATOM 2419 C C . LEU A 1 292 ? -13.940 6.671 -7.911 1.00 98.25 292 LEU A C 1
ATOM 2421 O O . LEU A 1 292 ? -14.849 5.868 -8.102 1.00 98.25 292 LEU A O 1
ATOM 2425 N N . GLN A 1 293 ? -13.861 7.826 -8.575 1.00 97.88 293 GLN A N 1
ATOM 2426 C CA . GLN A 1 293 ? -14.853 8.273 -9.554 1.00 97.88 293 GLN A CA 1
ATOM 2427 C C . GLN A 1 293 ? -14.858 7.412 -10.814 1.00 97.88 293 GLN A C 1
ATOM 2429 O O . GLN A 1 293 ? -15.919 6.980 -11.256 1.00 97.88 293 GLN A O 1
ATOM 2434 N N . ARG A 1 294 ? -13.684 7.157 -11.405 1.00 97.31 294 ARG A N 1
ATOM 2435 C CA . ARG A 1 294 ? -13.595 6.410 -12.669 1.00 97.31 294 ARG A CA 1
ATOM 2436 C C . ARG A 1 294 ? -13.915 4.924 -12.513 1.00 97.31 294 ARG A C 1
ATOM 2438 O O . ARG A 1 294 ? -14.301 4.299 -13.492 1.00 97.31 294 ARG A O 1
ATOM 2445 N N . ASN A 1 295 ? -13.790 4.388 -11.298 1.00 96.38 295 ASN A N 1
ATOM 2446 C CA . ASN A 1 295 ? -14.138 3.007 -10.969 1.00 96.38 295 ASN A CA 1
ATOM 2447 C C . ASN A 1 295 ? -15.393 2.915 -10.088 1.00 96.38 295 ASN A C 1
ATOM 2449 O O . ASN A 1 295 ? -15.511 1.961 -9.328 1.00 96.38 295 ASN A O 1
ATOM 2453 N N . SER A 1 296 ? -16.324 3.876 -10.136 1.00 94.62 296 SER A N 1
ATOM 2454 C CA . SER A 1 296 ? -17.471 3.896 -9.212 1.00 94.62 296 SER A CA 1
ATOM 2455 C C . SER A 1 296 ? -18.261 2.579 -9.199 1.00 94.62 296 SER A C 1
ATOM 2457 O O . SER A 1 296 ? -18.585 2.083 -8.127 1.00 94.62 296 SER A O 1
ATOM 2459 N N . GLU A 1 297 ? -18.466 1.958 -10.368 1.00 93.12 297 GLU A N 1
ATOM 2460 C CA . GLU A 1 297 ? -19.171 0.670 -10.505 1.00 93.12 297 GLU A CA 1
ATOM 2461 C C . GLU A 1 297 ? -18.469 -0.485 -9.765 1.00 93.12 297 GLU A C 1
ATOM 2463 O O . GLU A 1 297 ? -19.119 -1.403 -9.268 1.00 93.12 297 GLU A O 1
ATOM 2468 N N . MET A 1 298 ? -17.136 -0.435 -9.634 1.00 94.12 298 MET A N 1
ATOM 2469 C CA . MET A 1 298 ? -16.361 -1.417 -8.862 1.00 94.12 298 MET A CA 1
ATOM 2470 C C . MET A 1 298 ? -16.752 -1.410 -7.378 1.00 94.12 298 MET A C 1
ATOM 2472 O O . MET A 1 298 ? -16.579 -2.413 -6.687 1.00 94.12 298 MET A O 1
ATOM 2476 N N . PHE A 1 299 ? -17.269 -0.286 -6.884 1.00 95.56 299 PHE A N 1
ATOM 2477 C CA . PHE A 1 299 ? -17.597 -0.079 -5.479 1.00 95.56 299 PHE A CA 1
ATOM 2478 C C . PHE A 1 299 ? -19.083 -0.294 -5.153 1.00 95.56 299 PHE A C 1
ATOM 2480 O O . PHE A 1 299 ? -19.431 -0.314 -3.974 1.00 95.56 299 PHE A O 1
ATOM 2487 N N . ASP A 1 300 ? -19.947 -0.523 -6.151 1.00 93.62 300 ASP A N 1
ATOM 2488 C CA . ASP A 1 300 ? -21.405 -0.648 -5.964 1.00 93.62 300 ASP A CA 1
ATOM 2489 C C . ASP A 1 300 ? -21.804 -1.827 -5.060 1.00 93.62 300 ASP A C 1
ATOM 2491 O O . ASP A 1 300 ? -22.770 -1.750 -4.301 1.00 93.62 300 ASP A O 1
ATOM 2495 N N . ASN A 1 301 ? -21.055 -2.932 -5.131 1.00 94.81 301 ASN A N 1
ATOM 2496 C CA . ASN A 1 301 ? -21.222 -4.098 -4.262 1.00 94.81 301 ASN A CA 1
ATOM 2497 C C . ASN A 1 301 ? -19.928 -4.370 -3.485 1.00 94.81 301 ASN A C 1
ATOM 2499 O O . ASN A 1 301 ? -19.350 -5.455 -3.581 1.00 94.81 301 ASN A O 1
ATOM 2503 N N . ALA A 1 302 ? -19.454 -3.367 -2.744 1.00 96.75 302 ALA A N 1
ATOM 2504 C CA . ALA A 1 302 ? -18.233 -3.463 -1.959 1.00 96.75 302 ALA A CA 1
ATOM 2505 C C . ALA A 1 302 ? -18.364 -2.818 -0.573 1.00 96.75 302 ALA A C 1
ATOM 2507 O O . ALA A 1 302 ? -19.063 -1.825 -0.382 1.00 96.75 302 ALA A O 1
ATOM 2508 N N . PHE A 1 303 ? -17.613 -3.344 0.391 1.00 97.88 303 PHE A N 1
ATOM 2509 C CA . PHE A 1 303 ? -17.250 -2.603 1.593 1.00 97.88 303 PHE A CA 1
ATOM 2510 C C . PHE A 1 303 ? -15.976 -1.809 1.313 1.00 97.88 303 PHE A C 1
ATOM 2512 O O . PHE A 1 303 ? -14.934 -2.399 1.025 1.00 97.88 303 PHE A O 1
ATOM 2519 N N . VAL A 1 304 ? -16.051 -0.482 1.421 1.00 98.25 304 VAL A N 1
ATOM 2520 C CA . VAL A 1 304 ? -14.908 0.419 1.218 1.00 98.25 304 VAL A CA 1
ATOM 2521 C C . VAL A 1 304 ? -14.550 1.088 2.537 1.00 98.25 304 VAL A C 1
ATOM 2523 O O . VAL A 1 304 ? -15.379 1.769 3.140 1.00 98.25 304 VAL A O 1
ATOM 2526 N N . VAL A 1 305 ? -13.312 0.901 2.984 1.00 98.19 305 VAL A N 1
ATOM 2527 C CA . VAL A 1 305 ? -12.790 1.477 4.228 1.00 98.19 305 VAL A CA 1
ATOM 2528 C C . VAL A 1 305 ? -11.644 2.417 3.885 1.00 98.19 305 VAL A C 1
ATOM 2530 O O . VAL A 1 305 ? -10.651 1.978 3.317 1.00 98.19 305 VAL A O 1
ATOM 2533 N N . LEU A 1 306 ? -11.766 3.694 4.250 1.00 97.69 306 LEU A N 1
ATOM 2534 C CA . LEU A 1 306 ? -10.656 4.648 4.250 1.00 97.69 306 LEU A CA 1
ATOM 2535 C C . LEU A 1 306 ? -10.190 4.839 5.692 1.00 97.69 306 LEU A C 1
ATOM 2537 O O . LEU A 1 306 ? -10.993 5.187 6.557 1.00 97.69 306 LEU A O 1
ATOM 2541 N N . MET A 1 307 ? -8.912 4.585 5.961 1.00 97.00 307 MET A N 1
ATOM 2542 C CA . MET A 1 307 ? -8.377 4.626 7.321 1.00 97.00 307 MET A CA 1
ATOM 2543 C C . MET A 1 307 ? -6.887 4.975 7.367 1.00 97.00 307 MET A C 1
ATOM 2545 O O . MET A 1 307 ? -6.238 5.164 6.340 1.00 97.00 307 MET A O 1
ATOM 2549 N N . ALA A 1 308 ? -6.354 5.051 8.581 1.00 95.62 308 ALA A N 1
ATOM 2550 C CA . ALA A 1 308 ? -4.934 5.177 8.871 1.00 95.62 308 ALA A CA 1
ATOM 2551 C C . ALA A 1 308 ? -4.554 4.201 9.992 1.00 95.62 308 ALA A C 1
ATOM 2553 O O . ALA A 1 308 ? -5.421 3.716 10.727 1.00 95.62 308 ALA A O 1
ATOM 2554 N N . ASP A 1 309 ? -3.267 3.903 10.115 1.00 94.69 309 ASP A N 1
ATOM 2555 C CA . ASP A 1 309 ? -2.707 3.055 11.167 1.00 94.69 309 ASP A CA 1
ATOM 2556 C C . ASP A 1 309 ? -2.387 3.842 12.448 1.00 94.69 309 ASP A C 1
ATOM 2558 O O . ASP A 1 309 ? -2.719 3.386 13.542 1.00 94.69 309 ASP A O 1
ATOM 2562 N N . HIS A 1 310 ? -1.773 5.020 12.311 1.00 94.56 310 HIS A N 1
ATOM 2563 C CA . HIS A 1 310 ? -1.441 5.962 13.383 1.00 94.56 310 HIS A CA 1
ATOM 2564 C C . HIS A 1 310 ? -1.345 7.407 12.866 1.00 94.56 310 HIS A C 1
ATOM 2566 O O . HIS A 1 310 ? -1.437 7.646 11.666 1.00 94.56 310 HIS A O 1
ATOM 2572 N N . GLY A 1 311 ? -1.146 8.383 13.762 1.00 94.06 311 GLY A N 1
ATOM 2573 C CA . GLY A 1 311 ? -0.921 9.785 13.396 1.00 94.06 311 GLY A CA 1
ATOM 2574 C C . GLY A 1 311 ? 0.489 10.079 12.866 1.00 94.06 311 GLY A C 1
ATOM 2575 O O . GLY A 1 311 ? 1.349 9.205 12.784 1.00 94.06 311 GLY A O 1
ATOM 2576 N N . PHE A 1 312 ? 0.749 11.326 12.491 1.00 94.00 312 PHE A N 1
ATOM 2577 C CA . PHE A 1 312 ? 2.037 11.800 12.001 1.00 94.00 312 PHE A CA 1
ATOM 2578 C C . PHE A 1 312 ? 3.096 11.816 13.109 1.00 94.00 312 PHE A C 1
ATOM 2580 O O . PHE A 1 312 ? 2.933 12.472 14.141 1.00 94.00 312 PHE A O 1
ATOM 2587 N N . ARG A 1 313 ? 4.242 11.166 12.860 1.00 90.88 313 ARG A N 1
ATOM 2588 C CA . ARG A 1 313 ? 5.315 10.970 13.861 1.00 90.88 313 ARG A CA 1
ATOM 2589 C C . ARG A 1 313 ? 6.691 11.515 13.467 1.00 90.88 313 ARG A C 1
ATOM 2591 O O . ARG A 1 313 ? 7.620 11.447 14.268 1.00 90.88 313 ARG A O 1
ATOM 2598 N N . ALA A 1 314 ? 6.837 12.067 12.263 1.00 90.31 314 ALA A N 1
ATOM 2599 C CA . ALA A 1 314 ? 8.119 12.568 11.759 1.00 90.31 314 ALA A CA 1
ATOM 2600 C C . ALA A 1 314 ? 8.388 14.055 12.087 1.00 90.31 314 ALA A C 1
ATOM 2602 O O . ALA A 1 314 ? 9.317 14.651 11.541 1.00 90.31 314 ALA A O 1
ATOM 2603 N N . GLY A 1 315 ? 7.581 14.677 12.954 1.00 87.06 315 GLY A N 1
ATOM 2604 C CA . GLY A 1 315 ? 7.776 16.056 13.405 1.00 87.06 315 GLY A CA 1
ATOM 2605 C C . GLY A 1 315 ? 8.940 16.209 14.388 1.00 87.06 315 GLY A C 1
ATOM 2606 O O . GLY A 1 315 ? 9.426 15.241 14.974 1.00 87.06 315 GLY A O 1
ATOM 2607 N N . THR A 1 316 ? 9.388 17.447 14.613 1.00 90.88 316 THR A N 1
ATOM 2608 C CA . THR A 1 316 ? 10.380 17.716 15.664 1.00 90.88 316 THR A CA 1
ATOM 2609 C C . THR A 1 316 ? 9.732 17.646 17.055 1.00 90.88 316 THR A C 1
ATOM 2611 O O . THR A 1 316 ? 8.519 17.844 17.184 1.00 90.88 316 THR A O 1
ATOM 2614 N N . PRO A 1 317 ? 10.503 17.433 18.135 1.00 91.31 317 PRO A N 1
ATOM 2615 C CA . PRO A 1 317 ? 9.972 17.519 19.496 1.00 91.31 317 PRO A CA 1
ATOM 2616 C C . PRO A 1 317 ? 9.262 18.850 19.795 1.00 91.31 317 PRO A C 1
ATOM 2618 O O . PRO A 1 317 ? 8.304 18.880 20.560 1.00 91.31 317 PRO A O 1
ATOM 2621 N N . GLU A 1 318 ? 9.706 19.958 19.197 1.00 93.69 318 GLU A N 1
ATOM 2622 C CA . GLU A 1 318 ? 9.085 21.281 19.332 1.00 93.69 318 GLU A CA 1
ATOM 2623 C C . GLU A 1 318 ? 7.706 21.329 18.681 1.00 93.69 318 GLU A C 1
ATOM 2625 O O . GLU A 1 318 ? 6.791 21.913 19.257 1.00 93.69 318 GLU A O 1
ATOM 2630 N N . PHE A 1 319 ? 7.535 20.682 17.525 1.00 90.75 319 PHE A N 1
ATOM 2631 C CA . PHE A 1 319 ? 6.236 20.578 16.868 1.00 90.75 319 PHE A CA 1
ATOM 2632 C C . PHE A 1 319 ? 5.212 19.900 17.787 1.00 90.75 319 PHE A C 1
ATOM 2634 O O . PHE A 1 319 ? 4.145 20.464 18.025 1.00 90.75 319 PHE A O 1
ATOM 2641 N N . TYR A 1 320 ? 5.563 18.767 18.400 1.00 91.00 320 TYR A N 1
ATOM 2642 C CA . TYR A 1 320 ? 4.667 18.037 19.310 1.00 91.00 320 TYR A CA 1
ATOM 2643 C C . TYR A 1 320 ? 4.417 18.733 20.656 1.00 91.00 320 TYR A C 1
ATOM 2645 O O . TYR A 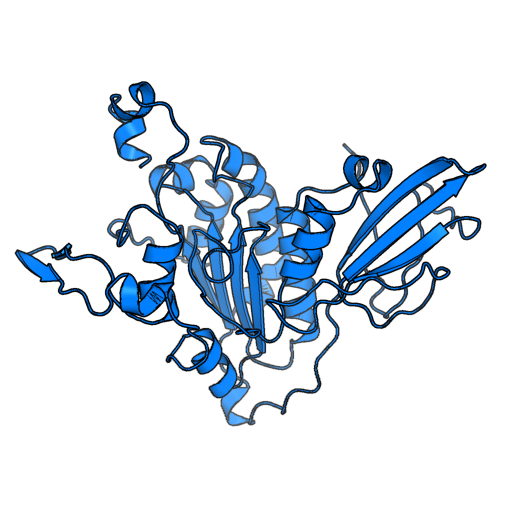1 320 ? 3.479 18.371 21.366 1.00 91.00 320 TY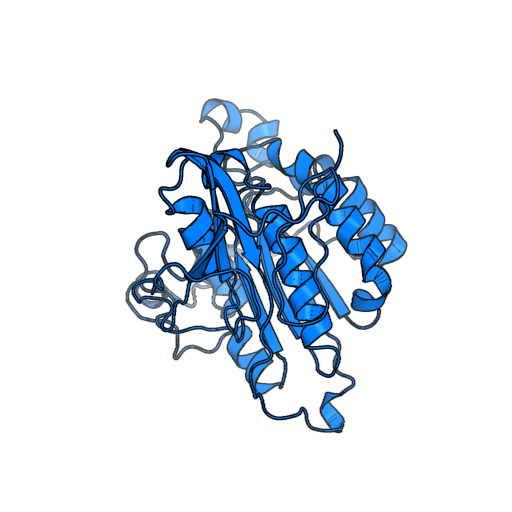R A O 1
ATOM 2653 N N . LYS A 1 321 ? 5.214 19.751 21.013 1.00 92.56 321 LYS A N 1
ATOM 2654 C CA . LYS A 1 321 ? 4.928 20.630 22.163 1.00 92.56 321 LYS A CA 1
ATOM 2655 C C . LYS A 1 321 ? 3.843 21.664 21.859 1.00 92.56 321 LYS A C 1
ATOM 2657 O O . LYS A 1 321 ? 3.313 22.263 22.791 1.00 92.56 321 LYS A O 1
ATOM 2662 N N . THR A 1 322 ? 3.527 21.905 20.586 1.00 92.94 322 THR A N 1
ATOM 2663 C CA . THR A 1 322 ? 2.415 22.784 20.204 1.00 92.94 322 THR A CA 1
ATOM 2664 C C . THR A 1 322 ? 1.079 22.056 20.336 1.00 92.94 322 THR A C 1
ATOM 2666 O O . THR A 1 322 ? 1.013 20.835 20.201 1.00 92.94 322 THR A O 1
ATOM 2669 N N . GLU A 1 323 ? -0.003 22.808 20.549 1.00 91.00 323 GLU A N 1
ATOM 2670 C CA . GLU A 1 323 ? -1.361 22.250 20.581 1.00 91.00 323 GLU A CA 1
ATOM 2671 C C . GLU A 1 323 ? -1.694 21.518 19.274 1.00 91.00 323 GLU A C 1
ATOM 2673 O O . GLU A 1 323 ? -2.196 20.402 19.304 1.00 91.00 323 GLU A O 1
ATOM 2678 N N . ILE A 1 324 ? -1.340 22.107 18.127 1.00 86.94 324 ILE A N 1
ATOM 2679 C CA . ILE A 1 324 ? -1.593 21.511 16.811 1.00 86.94 324 ILE A CA 1
ATOM 2680 C C . ILE A 1 324 ? -0.818 20.205 16.652 1.00 86.94 324 ILE A C 1
ATOM 2682 O O . ILE A 1 324 ? -1.414 19.196 16.295 1.00 86.94 324 ILE A O 1
ATOM 2686 N N . GLY A 1 325 ? 0.486 20.199 16.940 1.00 89.12 325 GLY A N 1
ATOM 2687 C CA . GLY A 1 325 ? 1.303 19.001 16.750 1.00 89.12 325 GLY A CA 1
ATOM 2688 C C . GLY A 1 325 ? 0.886 17.837 17.643 1.00 89.12 325 GLY A C 1
ATOM 2689 O O . GLY A 1 325 ? 0.941 16.694 17.204 1.00 89.12 325 GLY A O 1
ATOM 2690 N N . ASN A 1 326 ? 0.391 18.111 18.853 1.00 86.44 326 ASN A N 1
ATOM 2691 C CA . ASN A 1 326 ? -0.163 17.079 19.733 1.00 86.44 326 ASN A CA 1
ATOM 2692 C C . ASN A 1 326 ? -1.378 16.366 19.106 1.00 86.44 326 ASN A C 1
ATOM 2694 O O . ASN A 1 326 ? -1.530 15.159 19.253 1.00 86.44 326 ASN A O 1
ATOM 2698 N N . LEU A 1 327 ? -2.209 17.097 18.355 1.00 87.31 327 LEU A N 1
ATOM 2699 C CA . LEU A 1 327 ? -3.398 16.555 17.689 1.00 87.31 327 LEU A CA 1
ATOM 2700 C C . LEU A 1 327 ? -3.096 15.774 16.405 1.00 87.31 327 LEU A C 1
ATOM 2702 O O . LEU A 1 327 ? -4.015 15.152 15.867 1.00 87.31 327 LEU A O 1
ATOM 2706 N N . GLU A 1 328 ? -1.865 15.860 15.896 1.00 88.69 328 GLU A N 1
ATOM 2707 C CA . GLU A 1 328 ? -1.438 15.156 14.687 1.00 88.69 328 GLU A CA 1
ATOM 2708 C C . GLU A 1 328 ? -0.795 13.796 14.984 1.00 88.69 328 GLU A C 1
ATOM 2710 O O . GLU A 1 328 ? -0.596 13.041 14.042 1.00 88.69 328 GLU A O 1
ATOM 2715 N N . HIS A 1 329 ? -0.491 13.477 16.247 1.00 80.00 329 HIS A N 1
ATOM 2716 C CA . HIS A 1 329 ? 0.180 12.239 16.671 1.00 80.00 329 HIS A CA 1
ATOM 2717 C C . HIS A 1 329 ? -0.745 11.008 16.754 1.00 80.00 329 HIS A C 1
ATOM 2719 O O . HIS A 1 329 ? -1.968 11.176 16.953 1.00 80.00 329 HIS A O 1
#

Solvent-accessible surface area (backbone atoms only — not comparable to full-atom values): 18546 Å² total; per-residue (Å²): 134,91,78,92,75,75,75,82,53,98,50,67,48,54,78,57,65,49,102,80,73,51,69,57,68,79,52,34,34,31,26,38,47,47,56,93,41,68,73,54,72,77,43,69,53,72,77,40,70,73,45,72,60,96,51,43,26,33,43,36,39,27,39,59,97,88,37,74,77,41,23,39,79,50,76,54,66,73,83,71,96,64,83,77,61,55,81,88,48,64,79,49,58,26,38,39,38,44,33,36,33,28,34,16,77,62,50,43,58,65,33,25,40,65,32,52,48,45,38,40,73,74,69,60,52,81,86,66,94,79,75,72,62,67,43,88,48,60,41,57,27,45,40,36,70,41,49,73,35,40,60,49,67,50,67,46,92,91,70,48,74,40,71,59,72,37,53,68,70,64,58,28,78,34,64,48,74,87,53,74,32,53,53,55,53,39,46,76,70,48,29,51,32,37,39,38,43,56,44,78,61,33,49,61,51,53,33,84,90,31,46,17,38,54,55,72,68,43,80,39,65,38,53,62,55,24,44,45,69,78,64,56,81,56,63,45,29,66,75,54,55,74,62,59,66,61,54,50,51,50,51,48,52,44,43,53,63,71,43,67,89,46,27,39,35,36,46,36,37,41,32,82,46,18,45,80,30,94,68,40,38,42,77,44,17,62,60,50,34,52,51,52,61,78,42,44,77,74,49,75,56,38,50,77,45,81,52,51,45,27,25,41,74,66,66,55,76,69,44,49,73,35,75,67,37,50,64,32,72

Foldseek 3Di:
DDDDDPDPPPAQFGFDQDPVRDGDQDFKWKWAWDDQWLLDDIDIGDTDGGTGDDHQWMKMFGDDPNDTDAIAIDGFDDDDPDDADDPVQQQAFAEEEAAEEAFFPVLCCVQQVLVVVCCCPPVVDDDDNPDDALDAALLQLVCCVWQVFRAHWDADPVGRIDDGRDYCCRQFADACQPGRTDLVVCVVSVAAEEEEAQAQCDRQPHPDRGNGHRGDSGNYYCNSVNCCQVPPPDPNHVVPYDDSVLSSLVNVVSVCVSPVRGHYYYDHYHCVQAQQHSNSSNVVNVVSSVSCVVVVVSPPRYHYHYYYNHFHDNDDPVLCVDPVSVSRD

pLDDT: mean 87.62, std 15.56, range [20.98, 98.62]

Sequence (329 aa):
SFLNQFFPISTNQFTFNNYNNQIFTDGCTARCYELPVLTGRLKISGWFPPGPTKCEFLETACWVNGKEVYGYIHTQILPKPLPKPSKTKKNLPDVFVILIDSMSSRMMKRSLAKTVEFMTQQFQAVDFPFYSQVALRSQVNALPLWFGKQVEAGTMQGGRSIEVDWSQENYCNHYLDDKPNMFKDFMEAGYTTNYIDDWYYQCLTSNPDCKGFQNYHSNHSFFPFVSIFEKTDLKITKEHRREVHLAALEYFEQFAEAYSDRPKFVWYWSVHVAHHYLMGADRFDQPLLEFLQRNSEMFDNAFVVLMADHGFRAGTPEFYKTEIGNLEH

Nearest PDB structures (foldseek):
  3bdg-assembly1_A  TM=5.323E-01  e=1.050E-01  Escherichia coli
  3bdf-assembly1_B  TM=4.926E-01  e=7.248E-02  unclassified

Organism: NCBI:txid1503980

InterPro domains:
  IPR004245 Protein of unknown function DUF229 [PF02995] (52-328)
  IPR004245 Protein of unknown function DUF229 [PTHR10974] (20-328)
  IPR017850 Alkaline-phosphatase-like, core domain superfamily [G3DSA:3.40.720.10] (87-328)
  IPR017850 Alkaline-phosphatase-like, core domain superfamily [SSF53649] (92-315)